Protein AF-A0A1J5WNV2-F1 (afdb_monomer_lite)

Secondary structure (DSSP, 8-state):
-HHHHHH-----SS-PPPS-TT-HHHHHHHHHHHHHHHHHHHHHHHHHTT---SPPTT--PPPSS-HHHHHHHHHHHHHHHHHHHHHHHHHHHHHHHHHHHHHHHHHHHHHHHHHHHHHHHHTSSS-----------------------------------------------------------------------------

Sequence (203 aa):
MQQIVSTLTVSLKENKTVSDIWDDKTREDVLKENALASVLFVKKAFEETGTRFYRPDDSKTKMLKSEKVIERRKKAEKEREELEKKMKNERKKNVEKHDRRRKDGVEKKRKAIDDIKASRSGRKDNGKEVKQGGSRRDVKQGGNRKEVKQKGDRKEVKQRGDRKEMKQGGARREMKQRGARKEVNPKKKTFQKRSNSRQTKSK

Foldseek 3Di:
DVVCVVPVDDDDPDQDDQPDPPPPVSVVVSVVVRVVVRLVVVVVVCVVVVHDDDDDPPDPDDDPDDPVVVVVVVVVVVVVVVVVVVVVVVVVVVVVVVVVVVVVVVVVVVVVVVVVVVVVVVVVPPDPDPPPDDDPDPPPPPDPPPPPPPPPPPPPPPPPPPPPPPPCPDDDDDPDDDDDDDDDDDDDDDDDDDDDDDDDDDD

pLDDT: mean 70.86, std 27.54, range [30.14, 97.62]

Radius of gyration: 43.0 Å; chains: 1; bounding box: 130×60×101 Å

Structure (mmCIF, N/CA/C/O backbone):
data_AF-A0A1J5WNV2-F1
#
_entry.id   AF-A0A1J5WNV2-F1
#
loop_
_atom_site.group_PDB
_atom_site.id
_atom_site.type_symbol
_atom_site.label_atom_id
_atom_site.label_alt_id
_atom_site.label_comp_id
_atom_site.label_asym_id
_atom_site.label_entity_id
_atom_site.label_seq_id
_atom_site.pdbx_PDB_ins_code
_atom_site.Cartn_x
_atom_site.Cartn_y
_atom_site.Cartn_z
_atom_site.occupancy
_atom_site.B_iso_or_equiv
_atom_site.auth_seq_id
_atom_site.auth_comp_id
_atom_site.auth_asym_id
_atom_site.auth_atom_id
_atom_site.pdbx_PDB_model_num
ATOM 1 N N . MET A 1 1 ? -3.527 2.225 35.999 1.00 63.19 1 MET A N 1
ATOM 2 C CA . MET A 1 1 ? -3.869 1.224 34.963 1.00 63.19 1 MET A CA 1
ATOM 3 C C . MET A 1 1 ? -5.369 0.953 34.876 1.00 63.19 1 MET A C 1
ATOM 5 O O . MET A 1 1 ? -5.893 1.018 33.775 1.00 63.19 1 MET A O 1
ATOM 9 N N . GLN A 1 2 ? -6.090 0.748 35.990 1.00 67.00 2 GLN A N 1
ATOM 10 C CA . GLN A 1 2 ? -7.543 0.475 35.963 1.00 67.00 2 GLN A CA 1
ATOM 11 C C . GLN A 1 2 ? -8.385 1.542 35.229 1.00 67.00 2 GLN A C 1
ATOM 13 O O . GLN A 1 2 ? -9.297 1.186 34.493 1.00 67.00 2 GLN A O 1
ATOM 18 N N . GLN A 1 3 ? -8.034 2.831 35.339 1.00 76.38 3 GLN A N 1
ATOM 19 C CA . GLN A 1 3 ? -8.711 3.904 34.591 1.00 76.38 3 GLN A CA 1
ATOM 20 C C . GLN A 1 3 ? -8.575 3.776 33.062 1.00 76.38 3 GLN A C 1
ATOM 22 O O . GLN A 1 3 ? -9.478 4.173 32.340 1.00 76.38 3 GLN A O 1
ATOM 27 N N . ILE A 1 4 ? -7.478 3.205 32.551 1.00 80.75 4 ILE A N 1
ATOM 28 C CA . ILE A 1 4 ? -7.278 3.047 31.099 1.00 80.75 4 ILE A CA 1
ATOM 29 C C . ILE A 1 4 ? -8.207 1.966 30.555 1.00 80.75 4 ILE A C 1
ATOM 31 O O . ILE A 1 4 ? -8.747 2.113 29.466 1.00 80.75 4 ILE A O 1
ATOM 35 N N . VAL A 1 5 ? -8.412 0.886 31.311 1.00 79.06 5 VAL A N 1
ATOM 36 C CA . VAL A 1 5 ? -9.306 -0.203 30.897 1.00 79.06 5 VAL A CA 1
ATOM 37 C C . VAL A 1 5 ? -10.768 0.257 30.906 1.00 79.06 5 VAL A C 1
ATOM 39 O O . VAL A 1 5 ? -11.537 -0.180 30.056 1.00 79.06 5 VAL A O 1
ATOM 42 N N . SER A 1 6 ? -11.148 1.180 31.800 1.00 83.50 6 SER A N 1
ATOM 43 C CA . SER A 1 6 ? -12.514 1.713 31.841 1.00 83.50 6 SER A CA 1
ATOM 44 C C . SER A 1 6 ? -12.795 2.772 30.772 1.00 83.50 6 SER A C 1
ATOM 46 O O . SER A 1 6 ? -13.881 2.766 30.198 1.00 83.50 6 SER A O 1
ATOM 48 N N . THR A 1 7 ? -11.851 3.674 30.482 1.00 90.31 7 THR A N 1
ATOM 49 C CA . THR A 1 7 ? -12.075 4.748 29.497 1.00 90.31 7 THR A CA 1
ATOM 50 C C . THR A 1 7 ? -11.617 4.390 28.088 1.00 90.31 7 THR A C 1
ATOM 52 O O . THR A 1 7 ? -12.093 4.990 27.128 1.00 90.31 7 THR A O 1
ATOM 55 N N . LEU A 1 8 ? -10.691 3.435 27.947 1.00 88.69 8 LEU A N 1
ATOM 56 C CA . LEU A 1 8 ? -10.015 3.072 26.695 1.00 88.69 8 LEU A CA 1
ATOM 57 C C . LEU A 1 8 ? -9.314 4.253 26.004 1.00 88.69 8 LEU A C 1
ATOM 59 O O . LEU A 1 8 ? -9.082 4.235 24.795 1.00 88.69 8 LEU A O 1
ATOM 63 N N . THR A 1 9 ? -8.944 5.277 26.772 1.00 90.81 9 THR A N 1
ATOM 64 C CA . THR A 1 9 ? -8.246 6.468 26.277 1.00 90.81 9 THR A CA 1
ATOM 65 C C . THR A 1 9 ? -6.820 6.512 26.803 1.00 90.81 9 THR A C 1
ATOM 67 O O . THR A 1 9 ? -6.598 6.379 28.007 1.00 90.81 9 THR A O 1
ATOM 70 N N . VAL A 1 10 ? -5.859 6.785 25.921 1.00 91.38 10 VAL A N 1
ATOM 71 C CA . VAL A 1 10 ? -4.453 6.988 26.288 1.00 91.38 10 VAL A CA 1
ATOM 72 C C . VAL A 1 10 ? -3.984 8.337 25.777 1.00 91.38 10 VAL A C 1
ATOM 74 O O . VAL A 1 10 ? -4.199 8.679 24.618 1.00 91.38 10 VAL A O 1
ATOM 77 N N . SER A 1 11 ? -3.329 9.085 26.661 1.00 90.38 11 SER A N 1
ATOM 78 C CA . SER A 1 11 ? -2.591 10.295 26.320 1.00 90.38 11 SER A CA 1
ATOM 79 C C . SER A 1 11 ? -1.107 10.018 26.531 1.00 90.38 11 SER A C 1
ATOM 81 O O . SER A 1 11 ? -0.698 9.643 27.634 1.00 90.38 11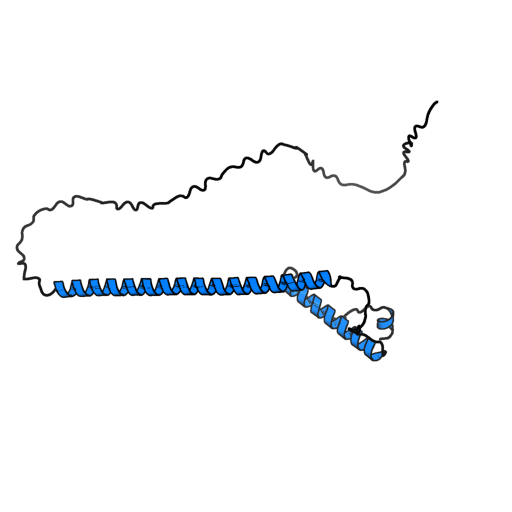 SER A O 1
ATOM 83 N N . LEU A 1 12 ? -0.310 10.149 25.472 1.00 87.44 12 LEU A N 1
ATOM 84 C CA . LEU A 1 12 ? 1.142 10.038 25.565 1.00 87.44 12 LEU A CA 1
ATOM 85 C C . LEU A 1 12 ? 1.717 11.331 26.144 1.00 87.44 12 LEU A C 1
ATOM 87 O O . LEU A 1 12 ? 1.321 12.426 25.749 1.00 87.44 12 LEU A O 1
ATOM 91 N N . LYS A 1 13 ? 2.668 11.197 27.074 1.00 85.81 13 LYS A N 1
ATOM 92 C CA . LYS A 1 13 ? 3.360 12.349 27.673 1.00 85.81 13 LYS A CA 1
ATOM 93 C C . LYS A 1 13 ? 4.286 13.046 26.677 1.00 85.81 13 LYS A C 1
ATOM 95 O O . LYS A 1 13 ? 4.418 14.262 26.719 1.00 85.81 13 LYS A O 1
ATOM 100 N N . GLU A 1 14 ? 4.893 12.278 25.779 1.00 88.94 14 GLU A N 1
ATOM 101 C CA . GLU A 1 14 ? 5.822 12.766 24.765 1.00 88.94 14 GLU A CA 1
ATOM 102 C C . GLU A 1 14 ? 5.362 12.260 23.400 1.00 88.94 14 GLU A C 1
ATOM 104 O O . GLU A 1 14 ? 5.251 11.053 23.179 1.00 88.94 14 GLU A O 1
ATOM 109 N N . ASN A 1 15 ? 5.066 13.192 22.493 1.00 89.56 15 ASN A N 1
ATOM 110 C CA . ASN A 1 15 ? 4.751 12.890 21.103 1.00 89.56 15 ASN A CA 1
ATOM 111 C C . ASN A 1 15 ? 5.937 13.286 20.239 1.00 89.56 15 ASN A C 1
ATOM 113 O O . ASN A 1 15 ? 6.475 14.387 20.377 1.00 89.56 15 ASN A O 1
ATOM 117 N N . LYS A 1 16 ? 6.306 12.411 19.306 1.00 90.88 16 LYS A N 1
ATOM 118 C CA . LYS A 1 16 ? 7.285 12.763 18.283 1.00 90.88 16 LYS A CA 1
ATOM 119 C C . LYS A 1 16 ? 6.741 13.910 17.433 1.00 90.88 16 LYS A C 1
ATOM 121 O O . LYS A 1 16 ? 5.566 13.903 17.053 1.00 90.88 16 LYS A O 1
ATOM 126 N N . THR A 1 17 ? 7.592 14.892 17.161 1.00 92.25 17 THR A N 1
ATOM 127 C CA . THR A 1 17 ? 7.274 16.056 16.335 1.00 92.25 17 THR A CA 1
ATOM 128 C C . THR A 1 17 ? 7.696 15.815 14.890 1.00 92.25 17 THR A C 1
ATOM 130 O O . THR A 1 17 ? 8.626 15.061 14.608 1.00 92.25 17 THR A O 1
ATOM 133 N N . VAL A 1 18 ? 6.982 16.443 13.960 1.00 94.50 18 VAL A N 1
ATOM 134 C CA . VAL A 1 18 ? 7.288 16.377 12.527 1.00 94.50 18 VAL A CA 1
ATOM 135 C C . VAL A 1 18 ? 8.145 17.587 12.172 1.00 94.50 18 VAL A C 1
ATOM 137 O O . VAL A 1 18 ? 7.785 18.708 12.525 1.00 94.50 18 VAL A O 1
ATOM 140 N N . SER A 1 19 ? 9.270 17.369 11.492 1.00 92.00 19 SER A N 1
ATOM 141 C CA . SER A 1 19 ? 10.168 18.448 11.062 1.00 92.00 19 SER A CA 1
ATOM 142 C C . SER A 1 19 ? 9.593 19.268 9.903 1.00 92.00 19 SER A C 1
ATOM 144 O O . SER A 1 19 ? 9.697 20.491 9.923 1.00 92.00 19 SER A O 1
ATOM 146 N N . ASP A 1 20 ? 8.960 18.613 8.925 1.00 94.69 20 ASP A N 1
ATOM 147 C CA . ASP A 1 20 ? 8.241 19.252 7.819 1.00 94.69 20 ASP A CA 1
ATOM 148 C C . ASP A 1 20 ? 6.778 18.795 7.787 1.00 94.69 20 ASP A C 1
ATOM 150 O O . ASP A 1 20 ? 6.459 17.646 7.494 1.00 94.69 20 ASP A O 1
ATOM 154 N N . ILE A 1 21 ? 5.869 19.718 8.090 1.00 94.81 21 ILE A N 1
ATOM 155 C CA . ILE A 1 21 ? 4.431 19.445 8.200 1.00 94.81 21 ILE A CA 1
ATOM 156 C C . ILE A 1 21 ? 3.802 19.138 6.827 1.00 94.81 21 ILE A C 1
ATOM 158 O O . ILE A 1 21 ? 2.749 18.488 6.764 1.00 94.81 21 ILE A O 1
ATOM 162 N N . TRP A 1 22 ? 4.430 19.592 5.739 1.00 96.75 22 TRP A N 1
ATOM 163 C CA . TRP A 1 22 ? 3.925 19.442 4.373 1.00 96.75 22 TRP A CA 1
ATOM 164 C C . TRP A 1 22 ? 4.408 18.169 3.681 1.00 96.75 22 TRP A C 1
ATOM 166 O O . TRP A 1 22 ? 3.809 17.763 2.684 1.00 96.75 22 TRP A O 1
ATOM 176 N N . ASP A 1 23 ? 5.439 17.511 4.212 1.00 96.62 23 ASP A N 1
ATOM 177 C CA . ASP A 1 23 ? 5.813 16.178 3.762 1.00 96.62 23 ASP A CA 1
ATOM 178 C C . ASP A 1 23 ? 4.885 15.137 4.396 1.00 96.62 23 ASP A C 1
ATOM 180 O O . ASP A 1 23 ? 5.068 14.659 5.518 1.00 96.62 23 ASP A O 1
ATOM 184 N N . ASP A 1 24 ? 3.855 14.771 3.634 1.00 97.31 24 ASP A N 1
ATOM 185 C CA . ASP A 1 24 ? 2.862 13.784 4.044 1.00 97.31 24 ASP A CA 1
ATOM 186 C C . ASP A 1 24 ? 3.501 12.463 4.486 1.00 97.31 24 ASP A C 1
ATOM 188 O O . ASP A 1 24 ? 2.985 11.811 5.391 1.00 97.31 24 ASP A O 1
ATOM 192 N N . LYS A 1 25 ? 4.628 12.055 3.888 1.00 96.44 25 LYS A N 1
ATOM 193 C CA . LYS A 1 25 ? 5.237 10.763 4.210 1.00 96.44 25 LYS A CA 1
ATOM 194 C C . LYS A 1 25 ? 5.827 10.764 5.616 1.00 96.44 25 LYS A C 1
ATOM 196 O O . LYS A 1 25 ? 5.506 9.878 6.407 1.00 96.44 25 LYS A O 1
ATOM 201 N N . THR A 1 26 ? 6.659 11.753 5.933 1.00 96.19 26 THR A N 1
ATOM 202 C CA . THR A 1 26 ? 7.252 11.874 7.272 1.00 96.19 26 THR A CA 1
ATOM 203 C C . THR A 1 26 ? 6.186 12.141 8.326 1.00 96.19 26 THR A C 1
ATOM 205 O O . THR A 1 26 ? 6.228 11.531 9.395 1.00 96.19 26 THR A O 1
ATOM 208 N N . ARG A 1 27 ? 5.172 12.958 8.015 1.00 97.00 27 ARG A N 1
ATOM 209 C CA . ARG A 1 27 ? 4.027 13.175 8.907 1.00 97.00 27 ARG A CA 1
ATOM 210 C C . ARG A 1 27 ? 3.280 11.876 9.221 1.00 97.00 27 ARG A C 1
ATOM 212 O O . ARG A 1 27 ? 3.020 11.593 10.389 1.00 97.00 27 ARG A O 1
ATOM 219 N N . GLU A 1 28 ? 2.948 11.077 8.209 1.00 97.50 28 GLU A N 1
ATOM 220 C CA . GLU A 1 28 ? 2.265 9.788 8.391 1.00 97.50 28 GLU A CA 1
ATOM 221 C C . GLU A 1 28 ? 3.107 8.792 9.192 1.00 97.50 28 GLU A C 1
ATOM 223 O O . GLU A 1 28 ? 2.572 8.050 10.015 1.00 97.50 28 GLU A O 1
ATOM 228 N N . ASP A 1 29 ? 4.422 8.768 8.985 1.00 96.12 29 ASP A N 1
ATOM 229 C CA . ASP A 1 29 ? 5.305 7.868 9.724 1.00 96.12 29 ASP A CA 1
ATOM 230 C C . ASP A 1 29 ? 5.378 8.247 11.212 1.00 96.12 29 ASP A C 1
ATOM 232 O O . ASP A 1 29 ? 5.189 7.380 12.066 1.00 96.12 29 ASP A O 1
ATOM 236 N N . VAL A 1 30 ? 5.497 9.536 11.544 1.00 96.62 30 VAL A N 1
ATOM 237 C CA . VAL A 1 30 ? 5.435 10.016 12.939 1.00 96.62 30 VAL A CA 1
ATOM 238 C C . VAL A 1 30 ? 4.085 9.693 13.593 1.00 96.62 30 VAL A C 1
ATOM 240 O O . VAL A 1 30 ? 4.033 9.250 14.744 1.00 96.62 30 VAL A O 1
ATOM 243 N N . LEU A 1 31 ? 2.975 9.859 12.863 1.00 96.06 31 LEU A N 1
ATOM 244 C CA . LEU A 1 31 ? 1.643 9.499 13.361 1.00 96.06 31 LEU A CA 1
ATOM 245 C C . LEU A 1 31 ? 1.528 7.999 13.660 1.00 96.06 31 LEU A C 1
ATOM 247 O O . LEU A 1 31 ? 0.987 7.627 14.705 1.00 96.06 31 LEU A O 1
ATOM 251 N N . LYS A 1 32 ? 2.065 7.134 12.790 1.00 96.50 32 LYS A N 1
ATOM 252 C CA . LYS A 1 32 ? 2.103 5.681 13.029 1.00 96.50 32 LYS A CA 1
ATOM 253 C C . LYS A 1 32 ? 2.923 5.337 14.262 1.00 96.50 32 LYS A C 1
ATOM 255 O O . LYS A 1 32 ? 2.505 4.477 15.031 1.00 96.50 32 LYS A O 1
ATOM 260 N N . GLU A 1 33 ? 4.064 5.988 14.464 1.00 95.81 33 GLU A N 1
ATOM 261 C CA . GLU A 1 33 ? 4.918 5.742 15.627 1.00 95.81 33 GLU A CA 1
ATOM 262 C C . GLU A 1 33 ? 4.225 6.124 16.939 1.00 95.81 33 GLU A C 1
ATOM 264 O O . GLU A 1 33 ? 4.201 5.321 17.873 1.00 95.81 33 GLU A O 1
ATOM 269 N N . ASN A 1 34 ? 3.596 7.302 16.995 1.00 95.94 34 ASN A N 1
ATOM 270 C CA . ASN A 1 34 ? 2.830 7.734 18.169 1.00 95.94 34 ASN A CA 1
ATOM 271 C C . ASN A 1 34 ? 1.622 6.806 18.422 1.00 95.94 34 ASN A C 1
ATOM 273 O O . ASN A 1 34 ? 1.346 6.414 19.562 1.00 95.94 34 ASN A O 1
ATOM 277 N N . ALA A 1 35 ? 0.917 6.387 17.365 1.00 96.31 35 ALA A N 1
ATOM 278 C CA . ALA A 1 35 ? -0.180 5.427 17.482 1.00 96.31 35 ALA A CA 1
ATOM 279 C C . ALA A 1 35 ? 0.308 4.064 17.999 1.00 96.31 35 ALA A C 1
ATOM 281 O O . ALA A 1 35 ? -0.305 3.485 18.895 1.00 96.31 35 ALA A O 1
ATOM 282 N N . LEU A 1 36 ? 1.436 3.567 17.488 1.00 95.75 36 LEU A N 1
ATOM 283 C CA . LEU A 1 36 ? 2.034 2.301 17.905 1.00 95.75 36 LEU A CA 1
ATOM 284 C C . LEU A 1 36 ? 2.460 2.343 19.374 1.00 95.75 36 LEU A C 1
ATOM 286 O O . LEU A 1 36 ? 2.142 1.418 20.120 1.00 95.75 36 LEU A O 1
ATOM 290 N N . ALA A 1 37 ? 3.114 3.422 19.812 1.00 95.25 37 ALA A N 1
ATOM 291 C CA . ALA A 1 37 ? 3.491 3.608 21.212 1.00 95.25 37 ALA A CA 1
ATOM 292 C C . ALA A 1 37 ? 2.263 3.574 22.139 1.00 95.25 37 ALA A C 1
ATOM 294 O O . ALA A 1 37 ? 2.272 2.888 23.163 1.00 95.25 37 ALA A O 1
ATOM 295 N N . SER A 1 38 ? 1.172 4.233 21.734 1.00 94.44 38 SER A N 1
ATOM 296 C CA . SER A 1 38 ? -0.100 4.210 22.467 1.00 94.44 38 SER A CA 1
ATOM 297 C C . SER A 1 38 ? -0.687 2.797 22.548 1.00 94.44 38 SER A C 1
ATOM 299 O O . SER A 1 38 ? -1.084 2.350 23.622 1.00 94.44 38 SER A O 1
ATOM 301 N N . VAL A 1 39 ? -0.705 2.062 21.432 1.00 95.62 39 VAL A N 1
ATOM 302 C CA . VAL A 1 39 ? -1.221 0.685 21.367 1.00 95.62 39 VAL A CA 1
ATOM 303 C C . VAL A 1 39 ? -0.405 -0.265 22.244 1.00 95.62 39 VAL A C 1
ATOM 305 O O . VAL A 1 39 ? -0.991 -1.079 22.955 1.00 95.62 39 VAL A O 1
ATOM 308 N N . LEU A 1 40 ? 0.926 -0.156 22.241 1.00 94.75 40 LEU A N 1
ATOM 309 C CA . LEU A 1 40 ? 1.791 -0.966 23.106 1.00 94.75 40 LEU A CA 1
ATOM 310 C C . LEU A 1 40 ? 1.545 -0.680 24.588 1.00 94.75 40 LEU A C 1
ATOM 312 O O . LEU A 1 40 ? 1.503 -1.606 25.399 1.00 94.75 40 LEU A O 1
ATOM 316 N N . PHE A 1 41 ? 1.337 0.588 24.935 1.00 94.00 41 PHE A N 1
ATOM 317 C CA . PHE A 1 41 ? 1.008 0.979 26.297 1.00 94.00 41 PHE A CA 1
ATOM 318 C C . PHE A 1 41 ? -0.341 0.396 26.753 1.00 94.00 41 PHE A C 1
ATOM 320 O O . PHE A 1 41 ? -0.414 -0.200 27.829 1.00 94.00 41 PHE A O 1
ATOM 327 N N . VAL A 1 42 ? -1.387 0.481 25.918 1.00 94.44 42 VAL A N 1
ATOM 328 C CA . VAL A 1 42 ? -2.690 -0.157 26.200 1.00 94.44 42 VAL A CA 1
ATOM 329 C C . VAL A 1 42 ? -2.541 -1.667 26.324 1.00 94.44 42 VAL A C 1
ATOM 331 O O . VAL A 1 42 ? -3.060 -2.250 27.270 1.00 94.44 42 VAL A O 1
ATOM 334 N N . LYS A 1 43 ? -1.819 -2.306 25.397 1.00 95.19 43 LYS A N 1
ATOM 335 C CA . LYS A 1 43 ? -1.599 -3.755 25.414 1.00 95.19 43 LYS A CA 1
ATOM 336 C C . LYS A 1 43 ? -1.033 -4.207 26.762 1.00 95.19 43 LYS A C 1
ATOM 338 O O . LYS A 1 43 ? -1.586 -5.123 27.363 1.00 95.19 43 LYS A O 1
ATOM 343 N N . LYS A 1 44 ? -0.004 -3.519 27.268 1.00 94.31 44 LYS A N 1
ATOM 344 C CA . LYS A 1 44 ? 0.587 -3.815 28.580 1.00 94.31 44 LYS A CA 1
ATOM 345 C C . LYS A 1 44 ? -0.436 -3.683 29.717 1.00 94.31 44 LYS A C 1
ATOM 347 O O . LYS A 1 44 ? -0.521 -4.558 30.570 1.00 94.31 44 LYS A O 1
ATOM 352 N N . ALA A 1 45 ? -1.261 -2.634 29.699 1.00 93.31 45 ALA A N 1
ATOM 353 C CA . ALA A 1 45 ? -2.325 -2.453 30.691 1.00 93.31 45 ALA A CA 1
ATOM 354 C C . ALA A 1 45 ? -3.388 -3.569 30.655 1.00 93.31 45 ALA A C 1
ATOM 356 O O . ALA A 1 45 ? -3.915 -3.967 31.694 1.00 93.31 45 ALA A O 1
ATOM 357 N N . PHE A 1 46 ? -3.703 -4.094 29.471 1.00 94.00 46 PHE A N 1
ATOM 358 C CA . PHE A 1 46 ? -4.629 -5.218 29.314 1.00 94.00 46 PHE A CA 1
ATOM 359 C C . PHE A 1 46 ? -4.025 -6.535 29.808 1.00 94.00 46 PHE A C 1
ATOM 361 O O . PHE A 1 46 ? -4.705 -7.289 30.502 1.00 94.00 46 PHE A O 1
ATOM 368 N N . GLU A 1 47 ? -2.748 -6.782 29.517 1.00 93.44 47 GLU A N 1
ATOM 369 C CA . GLU A 1 47 ? -2.020 -7.957 30.010 1.00 93.44 47 GLU A CA 1
ATOM 370 C C . GLU A 1 47 ? -1.948 -7.973 31.545 1.00 93.44 47 GLU A C 1
ATOM 372 O O . GLU A 1 47 ? -2.238 -8.999 32.156 1.00 93.44 47 GLU A O 1
ATOM 377 N N . GLU A 1 48 ? -1.676 -6.828 32.181 1.00 93.94 48 GLU A N 1
ATOM 378 C CA . GLU A 1 48 ? -1.648 -6.699 33.649 1.00 93.94 48 GLU A CA 1
ATOM 379 C C . GLU A 1 48 ? -3.010 -6.955 34.315 1.00 93.94 48 GLU A C 1
ATOM 381 O O . GLU A 1 48 ? -3.070 -7.391 35.462 1.00 93.94 48 GLU A O 1
ATOM 386 N N . THR A 1 49 ? -4.115 -6.701 33.609 1.00 93.81 49 THR A N 1
ATOM 387 C CA . TH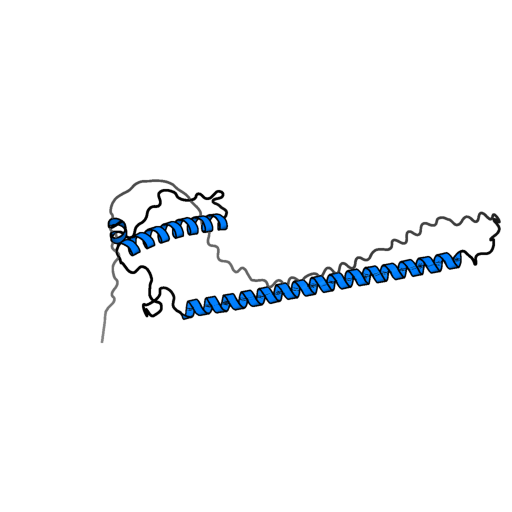R A 1 49 ? -5.473 -6.971 34.117 1.00 93.81 49 THR A CA 1
ATOM 388 C C . THR A 1 49 ? -5.990 -8.362 33.752 1.00 93.81 49 THR A C 1
ATOM 390 O O . THR A 1 49 ? -7.111 -8.705 34.119 1.00 93.81 49 THR A O 1
ATOM 393 N N . GLY A 1 50 ? -5.210 -9.161 33.015 1.00 93.12 50 GLY A N 1
ATOM 394 C CA . GLY A 1 50 ? -5.641 -10.466 32.508 1.00 93.12 50 GLY A CA 1
ATOM 395 C C . GLY A 1 50 ? -6.725 -10.386 31.427 1.00 93.12 50 GLY A C 1
ATOM 396 O O . GLY A 1 50 ? -7.355 -11.393 31.104 1.00 93.12 50 GLY A O 1
ATOM 397 N N . THR A 1 51 ? -6.963 -9.204 30.849 1.00 92.81 51 THR A N 1
ATOM 398 C CA . THR A 1 51 ? -7.987 -9.010 29.818 1.00 92.81 51 THR A CA 1
ATOM 399 C C . THR A 1 51 ? -7.426 -9.363 28.441 1.00 92.81 51 THR A C 1
ATOM 401 O O . THR A 1 51 ? -6.326 -8.956 28.066 1.00 92.81 51 THR A O 1
ATOM 404 N N . ARG A 1 52 ? -8.198 -10.094 27.628 1.00 93.69 52 ARG A N 1
ATOM 405 C CA . ARG A 1 52 ? -7.780 -10.480 26.274 1.00 93.69 52 ARG A CA 1
ATOM 406 C C . ARG A 1 52 ? -7.688 -9.258 25.351 1.00 93.69 52 ARG A C 1
ATOM 408 O O . ARG A 1 52 ? -8.696 -8.623 25.062 1.00 93.69 52 ARG A O 1
ATOM 415 N N . PHE A 1 53 ? -6.493 -8.984 24.830 1.00 94.75 53 PHE A N 1
ATOM 416 C CA . PHE A 1 53 ? -6.253 -7.878 23.893 1.00 94.75 53 PHE A CA 1
ATOM 417 C C . PHE A 1 53 ? -6.479 -8.264 22.419 1.00 94.75 53 PHE A C 1
ATOM 419 O O . PHE A 1 53 ? -7.013 -7.48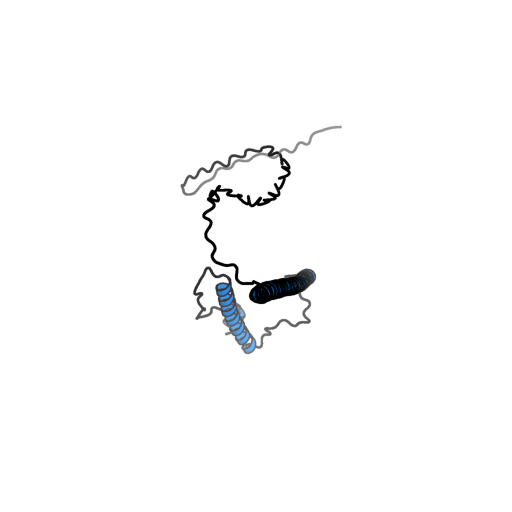8 21.630 1.00 94.75 53 PHE A O 1
ATOM 426 N N . TYR A 1 54 ? -6.082 -9.480 22.032 1.00 94.88 54 TYR A N 1
ATOM 427 C CA . TYR A 1 54 ? -6.130 -9.928 20.639 1.00 94.88 54 TYR A CA 1
ATOM 428 C C . TYR A 1 54 ? -7.464 -10.565 20.269 1.00 94.88 54 TYR A C 1
ATOM 430 O O . TYR A 1 54 ? -7.976 -11.450 20.966 1.00 94.88 54 TYR A O 1
ATOM 438 N N . ARG A 1 55 ? -7.972 -10.180 19.097 1.00 94.19 55 ARG A N 1
ATOM 439 C CA . ARG A 1 55 ? -9.099 -10.852 18.463 1.00 94.19 55 ARG A CA 1
ATOM 440 C C . ARG A 1 55 ? -8.648 -12.218 17.908 1.00 94.19 55 ARG A C 1
ATOM 442 O O . ARG A 1 55 ? -7.698 -12.233 17.135 1.00 94.19 55 ARG A O 1
ATOM 449 N N . PRO A 1 56 ? -9.305 -13.338 18.268 1.00 95.38 56 PRO A N 1
ATOM 450 C CA . PRO A 1 56 ? -9.010 -14.646 17.681 1.00 95.38 56 PRO A CA 1
ATOM 451 C C . PRO A 1 56 ? -9.304 -14.692 16.180 1.00 95.38 56 PRO A C 1
ATOM 453 O O . PRO A 1 56 ? -10.319 -14.144 15.740 1.00 95.38 56 PRO A O 1
ATOM 456 N N . ASP A 1 57 ? -8.485 -15.424 15.429 1.00 92.31 57 ASP A N 1
ATOM 457 C CA . ASP A 1 57 ? -8.659 -15.611 13.982 1.00 92.31 57 ASP A CA 1
ATOM 458 C C . ASP A 1 57 ? -9.970 -16.338 13.640 1.00 92.31 57 ASP A C 1
ATOM 460 O O . ASP A 1 57 ? -10.638 -15.991 12.668 1.00 92.31 57 ASP A O 1
ATOM 464 N N . ASP A 1 58 ? -10.423 -17.243 14.514 1.00 93.06 58 ASP A N 1
ATOM 465 C CA . ASP A 1 58 ? -11.668 -18.007 14.336 1.00 93.06 58 ASP A CA 1
ATOM 466 C C . ASP A 1 58 ? -12.947 -17.187 14.588 1.00 93.06 58 ASP A C 1
ATOM 468 O O . ASP A 1 58 ? -14.071 -17.682 14.447 1.00 93.06 58 ASP A O 1
ATOM 472 N N . SER A 1 59 ? -12.820 -15.919 14.991 1.00 92.19 59 SER A N 1
ATOM 473 C CA . SER A 1 59 ? -13.983 -15.095 15.322 1.00 92.19 59 SER A CA 1
ATOM 474 C C . SER A 1 59 ? -14.735 -14.620 14.071 1.00 92.19 59 SER A C 1
ATOM 476 O O . SER A 1 59 ? -14.304 -13.723 13.345 1.00 92.19 59 SER A O 1
ATOM 478 N N . LYS A 1 60 ? -15.945 -15.152 13.869 1.00 91.38 60 LYS A N 1
ATOM 479 C CA . LYS A 1 60 ? -16.832 -14.837 12.729 1.00 91.38 60 LYS A CA 1
ATOM 480 C C . LYS A 1 60 ? -17.636 -13.538 12.892 1.00 91.38 60 LYS A C 1
ATOM 482 O O . LYS A 1 60 ? -18.774 -13.435 12.439 1.00 91.38 60 LYS A O 1
ATOM 487 N N . THR A 1 61 ? -17.081 -12.536 13.568 1.00 93.19 61 THR A N 1
ATOM 488 C CA . THR A 1 61 ? -17.763 -11.249 13.740 1.00 93.19 61 THR A CA 1
ATOM 489 C C . THR A 1 61 ? -17.757 -10.444 12.441 1.00 93.19 61 THR A C 1
ATOM 491 O O . THR A 1 61 ? -16.806 -10.483 11.654 1.00 93.19 61 THR A O 1
ATOM 494 N N . LYS A 1 62 ? -18.842 -9.699 12.198 1.00 94.06 62 LYS A N 1
ATOM 495 C CA . LYS A 1 62 ? -18.985 -8.867 11.000 1.00 94.06 62 LYS A CA 1
ATOM 496 C C . LYS A 1 62 ? -17.898 -7.790 10.975 1.00 94.06 62 LYS A C 1
ATOM 498 O O . LYS A 1 62 ? -17.810 -6.963 11.878 1.00 94.06 62 LYS A O 1
ATOM 503 N N . MET A 1 63 ? -17.104 -7.783 9.909 1.00 94.56 63 MET A N 1
ATOM 504 C CA . MET A 1 63 ? -16.045 -6.800 9.692 1.00 94.56 63 MET A CA 1
ATOM 505 C C . MET A 1 63 ? -16.554 -5.512 9.053 1.00 94.56 63 MET A C 1
ATOM 507 O O . MET A 1 63 ? -17.517 -5.522 8.287 1.00 94.56 63 MET A O 1
ATOM 511 N N . LEU A 1 64 ? -15.845 -4.404 9.306 1.00 94.88 64 LEU A N 1
ATOM 512 C CA . LEU A 1 64 ? -16.142 -3.104 8.690 1.00 94.88 64 LEU A CA 1
ATOM 513 C C . LEU A 1 64 ? -16.054 -3.160 7.156 1.00 94.88 64 LEU A C 1
ATOM 515 O O . LEU A 1 64 ? -16.804 -2.489 6.452 1.00 94.88 64 LEU A O 1
ATOM 519 N N . LYS A 1 65 ? -15.133 -3.974 6.632 1.00 94.56 65 LYS A N 1
ATOM 520 C CA . LYS A 1 65 ? -14.982 -4.237 5.199 1.00 94.56 65 LYS A CA 1
ATOM 521 C C . LYS A 1 65 ? -15.303 -5.699 4.928 1.00 94.56 65 LYS A C 1
ATOM 523 O O . LYS A 1 65 ? -14.775 -6.577 5.600 1.00 94.56 65 LYS A O 1
ATOM 528 N N . SER A 1 66 ? -16.128 -5.949 3.914 1.00 95.19 66 SER A N 1
ATOM 529 C CA . SER A 1 66 ? -16.412 -7.308 3.445 1.00 95.19 66 SER A CA 1
ATOM 530 C C . SER A 1 66 ? -15.161 -7.959 2.852 1.00 95.19 66 SER A C 1
ATOM 532 O O . SER A 1 66 ? -14.382 -7.275 2.180 1.00 95.19 66 SER A O 1
ATOM 534 N N . GLU A 1 67 ? -15.045 -9.277 2.977 1.00 93.25 67 GLU A N 1
ATOM 535 C CA . GLU A 1 67 ? -13.962 -10.081 2.391 1.00 93.25 67 GLU A CA 1
ATOM 536 C C . GLU A 1 67 ? -13.783 -9.812 0.893 1.00 93.25 67 GLU A C 1
ATOM 538 O O . GLU A 1 67 ? -12.678 -9.504 0.452 1.00 93.25 67 GLU A O 1
ATOM 543 N N . LYS A 1 68 ? -14.888 -9.737 0.136 1.00 96.00 68 LYS A N 1
ATOM 544 C CA . LYS A 1 68 ? -14.882 -9.405 -1.301 1.00 96.00 68 LYS A CA 1
ATOM 545 C C . LYS A 1 68 ? -14.140 -8.103 -1.628 1.00 96.00 68 LYS A C 1
ATOM 547 O O . LYS A 1 68 ? -13.503 -7.989 -2.672 1.00 96.00 68 LYS A O 1
ATOM 552 N N . VAL A 1 69 ? -14.220 -7.090 -0.761 1.00 95.94 69 VAL A N 1
ATOM 553 C CA . VAL A 1 69 ? -13.520 -5.804 -0.962 1.00 95.94 69 VAL A CA 1
ATOM 554 C C . VAL A 1 69 ? -12.023 -5.957 -0.705 1.00 95.94 69 VAL A C 1
ATOM 556 O O . VAL A 1 69 ? -11.217 -5.376 -1.432 1.00 95.94 69 VAL A O 1
ATOM 559 N N . ILE A 1 70 ? -11.646 -6.737 0.306 1.00 94.44 70 ILE A N 1
ATOM 560 C CA . ILE A 1 70 ? -10.244 -7.012 0.634 1.00 94.44 70 ILE A CA 1
ATOM 561 C C . ILE A 1 70 ? -9.596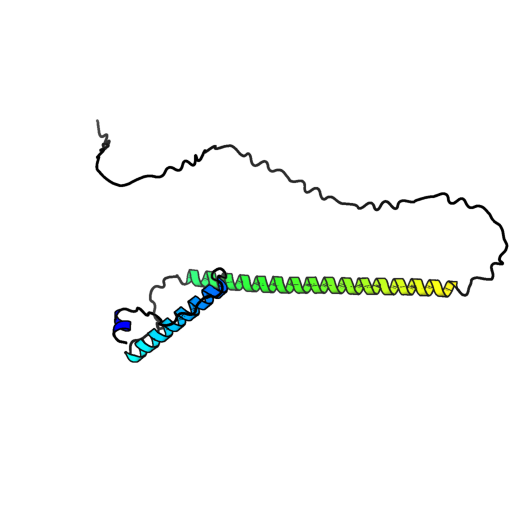 -7.828 -0.492 1.00 94.44 70 ILE A C 1
ATOM 563 O O . ILE A 1 70 ? -8.514 -7.474 -0.956 1.00 94.44 70 ILE A O 1
ATOM 567 N N . GLU A 1 71 ? -10.279 -8.856 -0.994 1.00 95.75 71 GLU A N 1
ATOM 568 C CA . GLU A 1 71 ? -9.811 -9.688 -2.109 1.00 95.75 71 GLU A CA 1
ATOM 569 C C . GLU A 1 71 ? -9.607 -8.889 -3.393 1.00 95.75 71 GLU A C 1
ATOM 571 O O . GLU A 1 71 ? -8.553 -8.987 -4.021 1.00 95.75 71 GLU A O 1
ATOM 576 N N . ARG A 1 72 ? -10.576 -8.040 -3.762 1.00 96.44 72 ARG A N 1
ATOM 577 C CA . ARG A 1 72 ? -10.451 -7.161 -4.935 1.00 96.44 72 ARG A CA 1
ATOM 578 C C . ARG A 1 72 ? -9.227 -6.254 -4.839 1.00 96.44 72 ARG A C 1
ATOM 580 O O . ARG A 1 72 ? -8.528 -6.083 -5.833 1.00 96.44 72 ARG A O 1
ATOM 587 N N . ARG A 1 73 ? -8.944 -5.701 -3.654 1.00 94.94 73 ARG A N 1
ATOM 588 C CA . ARG A 1 73 ? -7.748 -4.872 -3.426 1.00 94.94 73 ARG A CA 1
ATOM 589 C C . ARG A 1 73 ? -6.462 -5.682 -3.575 1.00 94.94 73 ARG A C 1
ATOM 591 O O . ARG A 1 73 ? -5.588 -5.255 -4.316 1.00 94.94 73 ARG A O 1
ATOM 598 N N . LYS A 1 74 ? -6.385 -6.863 -2.952 1.00 95.94 74 LYS A N 1
ATOM 599 C CA . LYS A 1 74 ? -5.223 -7.763 -3.069 1.00 95.94 74 LYS A CA 1
ATOM 600 C C . LYS A 1 74 ? -4.965 -8.173 -4.520 1.00 95.94 74 LYS A C 1
ATOM 602 O O . LYS A 1 74 ? -3.820 -8.192 -4.958 1.00 95.94 74 LYS A O 1
ATOM 607 N N . LYS A 1 75 ? -6.020 -8.486 -5.280 1.00 97.44 75 LYS A N 1
ATOM 608 C CA . LYS A 1 75 ? -5.907 -8.827 -6.704 1.00 97.44 75 LYS A CA 1
ATOM 609 C C . LYS A 1 75 ? -5.376 -7.646 -7.520 1.00 97.44 75 LYS A C 1
ATOM 611 O O . LYS A 1 75 ? -4.414 -7.811 -8.260 1.00 97.44 75 LYS A O 1
ATOM 616 N N . ALA A 1 76 ? -5.947 -6.458 -7.327 1.00 95.88 76 ALA A N 1
ATOM 617 C CA . ALA A 1 76 ? -5.505 -5.251 -8.022 1.00 95.88 76 ALA A CA 1
ATOM 618 C C . ALA A 1 76 ? -4.048 -4.872 -7.691 1.00 95.88 76 ALA A C 1
ATOM 620 O O . ALA A 1 76 ? -3.328 -4.372 -8.550 1.00 95.88 76 ALA A O 1
ATOM 621 N N . GLU A 1 77 ? -3.599 -5.108 -6.458 1.00 95.81 77 GLU A N 1
ATOM 622 C CA . GLU A 1 77 ? -2.212 -4.875 -6.043 1.00 95.81 77 GLU A CA 1
ATOM 623 C C . GLU A 1 77 ? -1.238 -5.839 -6.732 1.00 95.81 77 GLU A C 1
ATOM 625 O O . GLU A 1 77 ? -0.242 -5.392 -7.298 1.00 95.81 77 GLU A O 1
ATOM 630 N N . LYS A 1 78 ? -1.574 -7.135 -6.791 1.00 96.88 78 LYS A N 1
ATOM 631 C CA . LYS A 1 78 ? -0.789 -8.132 -7.538 1.00 96.88 78 LYS A CA 1
ATOM 632 C C . LYS A 1 78 ? -0.682 -7.784 -9.023 1.00 96.88 78 LYS A C 1
ATOM 634 O O . LYS A 1 78 ? 0.409 -7.802 -9.583 1.00 96.88 78 LYS A O 1
ATOM 639 N N . GLU A 1 79 ? -1.795 -7.404 -9.650 1.00 96.94 79 GLU A N 1
ATOM 640 C CA . GLU A 1 79 ? -1.810 -6.985 -11.058 1.00 96.94 79 GLU A CA 1
ATOM 641 C C . GLU A 1 79 ? -0.921 -5.752 -11.298 1.00 96.94 79 GLU A C 1
ATOM 643 O O . GLU A 1 79 ? -0.188 -5.693 -12.287 1.00 96.94 79 GLU A O 1
ATOM 648 N N . ARG A 1 80 ? -0.928 -4.778 -10.376 1.00 96.31 80 ARG A N 1
ATOM 649 C CA . ARG A 1 80 ? -0.035 -3.609 -10.439 1.00 96.31 80 ARG A CA 1
ATOM 650 C C . ARG A 1 80 ? 1.434 -3.998 -10.319 1.00 96.31 80 ARG A C 1
ATOM 652 O O . ARG A 1 80 ? 2.244 -3.506 -11.100 1.00 96.31 80 ARG A O 1
ATOM 659 N N . GLU A 1 81 ? 1.773 -4.878 -9.382 1.00 96.81 81 GLU A N 1
ATOM 660 C CA . GLU A 1 81 ? 3.148 -5.344 -9.186 1.00 96.81 81 GLU A CA 1
ATOM 661 C C . GLU A 1 81 ? 3.670 -6.091 -10.426 1.00 96.81 81 GLU A C 1
ATOM 663 O O . GLU A 1 81 ? 4.797 -5.873 -10.880 1.00 96.81 81 GLU A O 1
ATOM 668 N N . GLU A 1 82 ? 2.837 -6.939 -11.033 1.00 97.25 82 GLU A N 1
ATOM 669 C CA . GLU A 1 82 ? 3.171 -7.634 -12.276 1.00 97.25 82 GLU A CA 1
ATOM 670 C C . GLU A 1 82 ? 3.379 -6.670 -13.448 1.00 97.25 82 GLU A C 1
ATOM 672 O O . GLU A 1 82 ? 4.338 -6.819 -14.213 1.00 97.25 82 GLU A O 1
ATOM 677 N N . LEU A 1 83 ? 2.511 -5.665 -13.592 1.00 96.81 83 LEU A N 1
ATOM 678 C CA . LEU A 1 83 ? 2.669 -4.621 -14.604 1.00 96.81 83 LEU A CA 1
ATOM 679 C C . LEU A 1 83 ? 3.958 -3.823 -14.387 1.00 96.81 83 LEU A C 1
ATOM 681 O O . LEU A 1 83 ? 4.687 -3.569 -15.345 1.00 96.81 83 LEU A O 1
ATOM 685 N N . GLU A 1 84 ? 4.293 -3.481 -13.144 1.00 96.88 84 GLU A N 1
ATOM 686 C CA . GLU A 1 84 ? 5.535 -2.777 -12.827 1.00 96.88 84 GLU A CA 1
ATOM 687 C C . GLU A 1 84 ? 6.771 -3.617 -13.188 1.00 96.88 84 GLU A C 1
ATOM 689 O O . GLU A 1 84 ? 7.717 -3.105 -13.798 1.00 96.88 84 GLU A O 1
ATOM 694 N N . LYS A 1 85 ? 6.755 -4.923 -12.890 1.00 97.62 85 LYS A N 1
ATOM 695 C CA . LYS A 1 85 ? 7.819 -5.858 -13.294 1.00 97.62 85 LYS A CA 1
ATOM 696 C C . LYS A 1 85 ? 7.953 -5.934 -14.815 1.00 97.62 85 LYS A C 1
ATOM 698 O O . LYS A 1 85 ? 9.072 -5.858 -15.330 1.00 97.62 85 LYS A O 1
ATOM 703 N N . LYS A 1 86 ? 6.836 -6.021 -15.547 1.00 97.44 86 LYS A N 1
ATOM 704 C CA . LYS A 1 86 ? 6.825 -6.009 -17.022 1.00 97.44 86 LYS A CA 1
ATOM 705 C C . LYS A 1 86 ? 7.435 -4.718 -17.571 1.00 97.44 86 LYS A C 1
ATOM 707 O O . LYS A 1 86 ? 8.359 -4.788 -18.379 1.00 97.44 86 LYS A O 1
ATOM 712 N N . MET A 1 87 ? 7.015 -3.563 -17.055 1.00 96.19 87 MET A N 1
ATOM 713 C CA . MET A 1 87 ? 7.538 -2.253 -17.457 1.00 96.19 87 MET A CA 1
ATOM 714 C C . MET A 1 87 ? 9.035 -2.103 -17.165 1.00 96.19 87 MET A C 1
ATOM 716 O O . MET A 1 87 ? 9.787 -1.602 -18.002 1.00 96.19 87 MET A O 1
ATOM 720 N N . LYS A 1 88 ? 9.511 -2.556 -15.997 1.00 96.50 88 LYS A N 1
ATOM 721 C CA . LYS A 1 88 ? 10.946 -2.550 -15.662 1.00 96.50 88 LYS A CA 1
ATOM 722 C C . LYS A 1 88 ? 11.748 -3.437 -16.614 1.00 96.50 88 LYS A C 1
ATOM 724 O O . LYS A 1 88 ? 12.804 -3.018 -17.086 1.00 96.50 88 LYS A O 1
ATOM 729 N N . ASN A 1 89 ? 11.247 -4.628 -16.929 1.00 97.19 89 ASN A N 1
ATOM 730 C CA . ASN A 1 89 ? 11.904 -5.542 -17.862 1.00 97.19 89 ASN A C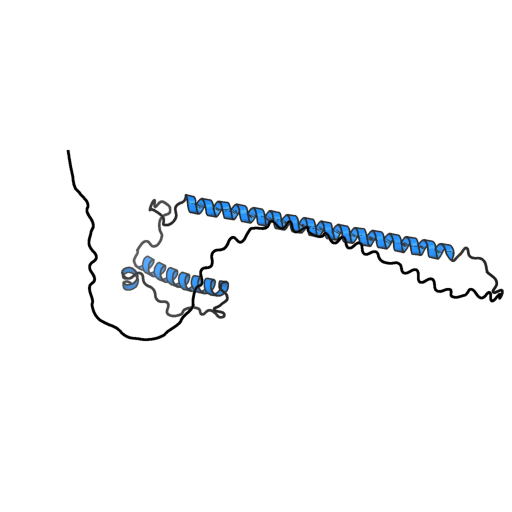A 1
ATOM 731 C C . ASN A 1 89 ? 11.945 -4.977 -19.286 1.00 97.19 89 ASN A C 1
ATOM 733 O O . ASN A 1 89 ? 12.974 -5.068 -19.953 1.00 97.19 89 ASN A O 1
ATOM 737 N N . GLU A 1 90 ? 10.864 -4.350 -19.743 1.00 96.50 90 GLU A N 1
ATOM 738 C CA . GLU A 1 90 ? 10.816 -3.696 -21.050 1.00 96.50 90 GLU A CA 1
ATOM 739 C C . GLU A 1 90 ? 11.788 -2.512 -21.134 1.00 96.50 90 GLU A C 1
ATOM 741 O O . GLU A 1 90 ? 12.559 -2.407 -22.090 1.00 96.50 90 GLU A O 1
ATOM 746 N N . ARG A 1 91 ? 11.843 -1.670 -20.093 1.00 95.75 91 ARG A N 1
ATOM 747 C CA . ARG A 1 91 ? 12.835 -0.588 -19.990 1.00 95.75 91 ARG A CA 1
ATOM 748 C C . ARG A 1 91 ? 14.264 -1.122 -20.080 1.00 95.75 91 ARG A C 1
ATOM 750 O O . ARG A 1 91 ? 15.049 -0.585 -20.856 1.00 95.75 91 ARG A O 1
ATOM 757 N N . LYS A 1 92 ? 14.588 -2.200 -19.355 1.00 96.44 92 LYS A N 1
ATOM 758 C CA . LYS A 1 92 ? 15.913 -2.844 -19.413 1.00 96.44 92 LYS A CA 1
ATOM 759 C C . LYS A 1 92 ? 16.256 -3.321 -20.827 1.00 96.44 92 LYS A C 1
ATOM 761 O O . LYS A 1 92 ? 17.323 -2.985 -21.330 1.00 96.44 92 LYS A O 1
ATOM 766 N N . LYS A 1 93 ? 15.333 -4.023 -21.496 1.00 96.81 93 LYS A N 1
ATOM 767 C CA . LYS A 1 93 ? 15.517 -4.485 -22.885 1.00 96.81 93 LYS A CA 1
ATOM 768 C C . LYS A 1 93 ? 15.753 -3.323 -23.853 1.00 96.81 93 LYS A C 1
ATOM 770 O O . LYS A 1 93 ? 16.591 -3.421 -24.748 1.00 96.81 93 LYS A O 1
ATOM 775 N N . ASN A 1 94 ? 15.034 -2.216 -23.678 1.00 95.69 94 ASN A N 1
ATOM 776 C CA . ASN A 1 94 ? 15.181 -1.036 -24.527 1.00 95.69 94 ASN A CA 1
ATOM 777 C C . ASN A 1 94 ? 16.529 -0.333 -24.323 1.00 95.69 94 ASN A C 1
ATOM 779 O O . ASN A 1 94 ? 17.167 0.030 -25.312 1.00 95.69 94 ASN A O 1
ATOM 783 N N . VAL A 1 95 ? 16.981 -0.190 -23.073 1.00 96.56 95 VAL A N 1
ATOM 784 C CA . VAL A 1 95 ? 18.316 0.343 -22.751 1.00 96.56 95 VAL A CA 1
ATOM 785 C C . VAL A 1 95 ? 19.399 -0.535 -23.372 1.00 96.56 95 VAL A C 1
ATOM 787 O O . VAL A 1 95 ? 20.241 -0.041 -24.116 1.00 96.56 95 VAL A O 1
ATOM 790 N N . GLU A 1 96 ? 19.314 -1.851 -23.187 1.00 96.12 96 GLU A N 1
ATOM 791 C CA . GLU A 1 96 ? 20.284 -2.791 -23.747 1.00 96.12 96 GLU A CA 1
ATOM 792 C C . GLU A 1 96 ? 20.334 -2.732 -25.283 1.00 96.12 96 GLU A C 1
ATOM 794 O O . GLU A 1 96 ? 21.407 -2.682 -25.885 1.00 96.12 96 GLU A O 1
ATOM 799 N N . LYS A 1 97 ? 19.172 -2.678 -25.944 1.00 95.94 97 LYS A N 1
ATOM 800 C CA . LYS A 1 97 ? 19.083 -2.534 -27.404 1.00 95.94 97 LYS A CA 1
ATOM 801 C C . LYS A 1 97 ? 19.705 -1.224 -27.886 1.00 95.94 97 LYS A C 1
ATOM 803 O O . LYS A 1 97 ? 20.346 -1.202 -28.939 1.00 95.94 97 LYS A O 1
ATOM 808 N N . HIS A 1 98 ? 19.501 -0.136 -27.149 1.00 95.50 98 HIS A N 1
ATOM 809 C CA . HIS A 1 98 ? 20.106 1.153 -27.458 1.00 95.50 98 HIS A CA 1
ATOM 810 C C . HIS A 1 98 ? 21.633 1.095 -27.323 1.00 95.50 98 HIS A C 1
ATOM 812 O O . HIS A 1 98 ? 22.341 1.531 -28.231 1.00 95.50 98 HIS A O 1
ATOM 818 N N . ASP A 1 99 ? 22.145 0.477 -26.262 1.00 95.75 99 ASP A N 1
ATOM 819 C CA . ASP A 1 99 ? 23.585 0.348 -26.033 1.00 95.75 99 ASP A CA 1
ATOM 820 C C . ASP A 1 99 ? 24.267 -0.542 -27.074 1.00 95.75 99 ASP A C 1
ATOM 822 O O . ASP A 1 99 ? 25.328 -0.176 -27.584 1.00 95.75 99 ASP A O 1
ATOM 826 N N . ARG A 1 100 ? 23.633 -1.655 -27.474 1.00 94.62 100 ARG A N 1
ATOM 827 C CA . ARG A 1 100 ? 24.108 -2.492 -28.592 1.00 94.62 100 ARG A CA 1
ATOM 828 C C . ARG A 1 100 ? 24.232 -1.673 -29.879 1.00 94.62 100 ARG A C 1
ATOM 830 O O . ARG A 1 100 ? 25.304 -1.618 -30.470 1.00 94.62 100 ARG A O 1
ATOM 837 N N . ARG A 1 101 ? 23.188 -0.920 -30.246 1.00 93.44 101 ARG A N 1
ATOM 838 C CA . ARG A 1 101 ? 23.209 -0.043 -31.434 1.00 93.44 101 ARG A CA 1
ATOM 839 C C . ARG A 1 101 ? 24.309 1.016 -31.374 1.00 93.44 101 ARG A C 1
ATOM 841 O O . ARG A 1 101 ? 24.908 1.325 -32.403 1.00 93.44 101 ARG A O 1
ATOM 848 N N . ARG A 1 102 ? 24.578 1.588 -30.193 1.00 95.12 102 ARG A N 1
ATOM 849 C CA . ARG A 1 102 ? 25.685 2.541 -30.016 1.00 95.12 102 ARG A CA 1
ATOM 850 C C . ARG A 1 102 ? 27.035 1.870 -30.242 1.00 95.12 102 ARG A C 1
ATOM 852 O O . ARG A 1 102 ? 27.850 2.440 -30.961 1.00 95.12 102 ARG A O 1
ATOM 859 N N . LYS A 1 103 ? 27.260 0.683 -29.669 1.00 94.00 103 LYS A N 1
ATOM 860 C CA . LYS A 1 103 ? 28.506 -0.080 -29.846 1.00 94.00 103 LYS A CA 1
ATOM 861 C C . LYS A 1 103 ? 28.735 -0.435 -31.314 1.00 94.00 103 LYS A C 1
ATOM 863 O O . LYS A 1 103 ? 29.776 -0.070 -31.852 1.00 94.00 103 LYS A O 1
ATOM 868 N N . ASP A 1 104 ? 27.728 -0.995 -31.981 1.00 94.06 104 ASP A N 1
ATOM 869 C CA . ASP A 1 104 ? 27.806 -1.350 -33.404 1.00 94.06 104 ASP A CA 1
ATOM 870 C C . ASP A 1 104 ? 28.076 -0.116 -34.278 1.00 94.06 104 ASP A C 1
ATOM 872 O O . ASP A 1 104 ? 28.867 -0.153 -35.221 1.00 94.06 104 ASP A O 1
ATOM 876 N N . GLY A 1 105 ? 27.431 1.012 -33.963 1.00 93.69 105 GLY A N 1
ATOM 877 C CA . GLY A 1 105 ? 27.645 2.277 -34.661 1.00 93.69 105 GLY A CA 1
ATOM 878 C C . GLY A 1 105 ? 29.061 2.831 -34.478 1.00 93.69 105 GLY A C 1
ATOM 879 O O . GLY A 1 105 ? 29.631 3.372 -35.425 1.00 93.69 105 GLY A O 1
ATOM 880 N N . VAL A 1 106 ? 29.643 2.691 -33.284 1.00 93.69 106 VAL A N 1
ATOM 881 C CA . VAL A 1 106 ? 31.034 3.084 -33.008 1.00 93.69 106 VAL A CA 1
ATOM 882 C C . VAL A 1 106 ? 32.011 2.159 -33.727 1.00 93.69 106 VAL A C 1
ATOM 884 O O . VAL A 1 106 ? 32.956 2.650 -34.338 1.00 93.69 106 VAL A O 1
ATOM 887 N N . GLU A 1 107 ? 31.781 0.848 -33.714 1.00 93.31 107 GLU A N 1
ATOM 888 C CA . GLU A 1 107 ? 32.650 -0.121 -34.387 1.00 93.31 107 GLU A CA 1
ATOM 889 C C . GLU A 1 107 ? 32.654 0.076 -35.907 1.00 93.31 107 GLU A C 1
ATOM 891 O O . GLU A 1 107 ? 33.719 0.138 -36.517 1.00 93.31 107 GLU A O 1
ATOM 896 N N . LYS A 1 108 ? 31.480 0.281 -36.519 1.00 94.25 108 LYS A N 1
ATOM 897 C CA . LYS A 1 108 ? 31.376 0.614 -37.950 1.00 94.25 108 LYS A CA 1
ATOM 898 C C . LYS A 1 108 ? 32.130 1.897 -38.297 1.00 94.25 108 LYS A C 1
ATOM 900 O O . LYS A 1 108 ? 32.816 1.943 -39.313 1.00 94.25 108 LYS A O 1
ATOM 905 N N . LYS A 1 109 ? 32.041 2.929 -37.448 1.00 93.25 109 LYS A N 1
ATOM 906 C CA . LYS A 1 109 ? 32.806 4.174 -37.627 1.00 93.25 109 LYS A CA 1
ATOM 907 C C . LYS A 1 109 ? 34.313 3.950 -37.494 1.00 93.25 109 LYS A C 1
ATOM 909 O O . LYS A 1 109 ? 35.057 4.538 -38.268 1.00 93.25 109 LYS A O 1
ATOM 914 N N . ARG A 1 110 ? 34.760 3.115 -36.547 1.00 93.06 110 ARG A N 1
ATOM 915 C CA . ARG A 1 110 ? 36.180 2.756 -36.386 1.00 93.06 110 ARG A CA 1
ATOM 916 C C . ARG A 1 110 ? 36.718 2.060 -37.634 1.00 93.06 110 ARG A C 1
ATOM 918 O O . ARG A 1 110 ? 37.669 2.566 -38.211 1.00 93.06 110 ARG A O 1
ATOM 925 N N . LYS A 1 111 ? 36.036 1.010 -38.109 1.00 93.75 111 LYS A N 1
ATOM 926 C CA . LYS A 1 111 ? 36.403 0.294 -39.345 1.00 93.75 111 LYS A CA 1
ATOM 927 C C . LYS A 1 111 ? 36.512 1.243 -40.541 1.00 93.75 111 LYS A C 1
ATOM 929 O O . LYS A 1 111 ? 37.545 1.284 -41.189 1.00 93.75 111 LYS A O 1
ATOM 934 N N . ALA A 1 112 ? 35.514 2.107 -40.742 1.00 93.62 112 ALA A N 1
ATOM 935 C CA . ALA A 1 112 ? 35.550 3.096 -41.821 1.00 93.62 112 ALA A CA 1
ATOM 936 C C . ALA A 1 112 ? 36.733 4.080 -41.709 1.00 93.62 112 ALA A C 1
ATOM 938 O O . ALA A 1 112 ? 37.316 4.465 -42.720 1.00 93.62 112 ALA A O 1
ATOM 939 N N . ILE A 1 113 ? 37.101 4.505 -40.494 1.00 93.25 113 ILE A N 1
ATOM 940 C CA . ILE A 1 113 ? 38.278 5.359 -40.271 1.00 93.25 113 ILE A CA 1
ATOM 941 C C . ILE A 1 113 ? 39.568 4.607 -40.613 1.00 93.25 113 ILE A C 1
ATOM 943 O O . ILE A 1 113 ? 40.465 5.195 -41.220 1.00 93.25 113 ILE A O 1
ATOM 947 N N . ASP A 1 114 ? 39.671 3.336 -40.233 1.00 93.19 114 ASP A N 1
ATOM 948 C CA . ASP A 1 114 ? 40.854 2.515 -40.491 1.00 93.19 114 ASP A CA 1
ATOM 949 C C . ASP A 1 114 ? 41.017 2.223 -41.995 1.00 93.19 114 ASP A C 1
ATOM 951 O O . ASP A 1 114 ? 42.114 2.398 -42.528 1.00 93.19 114 ASP A O 1
ATOM 955 N N . ASP A 1 115 ? 39.923 1.952 -42.714 1.00 91.50 115 ASP A N 1
ATOM 956 C CA . ASP A 1 115 ? 39.909 1.810 -44.180 1.00 91.50 115 ASP A CA 1
ATOM 957 C C . ASP A 1 115 ? 40.367 3.106 -44.890 1.00 91.50 115 ASP A C 1
ATOM 959 O O . ASP A 1 115 ? 41.164 3.088 -45.839 1.00 91.50 115 ASP A O 1
ATOM 963 N N . ILE A 1 116 ? 39.914 4.273 -44.408 1.00 90.75 116 ILE A N 1
ATOM 964 C CA . ILE A 1 116 ? 40.351 5.588 -44.917 1.00 90.75 116 ILE A CA 1
ATOM 965 C C . ILE A 1 116 ? 41.848 5.811 -44.657 1.00 90.75 116 ILE A C 1
ATOM 967 O O . ILE A 1 116 ? 42.554 6.355 -45.508 1.00 90.75 116 ILE A O 1
ATOM 971 N N . LYS A 1 117 ? 42.362 5.408 -43.490 1.00 90.25 117 LYS A N 1
ATOM 972 C CA . LYS A 1 117 ? 43.794 5.527 -43.178 1.00 90.25 117 LYS A CA 1
ATOM 973 C C . LYS A 1 117 ? 44.642 4.626 -44.075 1.00 90.25 117 LYS A C 1
ATOM 975 O O . LYS A 1 117 ? 45.626 5.115 -44.626 1.00 90.25 117 LYS A O 1
ATOM 980 N N . ALA A 1 118 ? 44.240 3.369 -44.267 1.00 85.62 118 ALA A N 1
ATOM 981 C CA . ALA A 1 118 ? 44.956 2.404 -45.103 1.00 85.62 118 ALA A CA 1
ATOM 982 C C . ALA A 1 118 ? 45.017 2.839 -46.579 1.00 85.62 118 ALA A C 1
ATOM 984 O O . ALA A 1 118 ? 46.066 2.788 -47.222 1.00 85.62 118 ALA A O 1
ATOM 985 N N . SER A 1 119 ? 43.908 3.356 -47.113 1.00 83.38 119 SER A N 1
ATOM 986 C CA . SER A 1 119 ? 43.874 3.905 -48.476 1.00 83.38 119 SER A CA 1
ATOM 987 C C . SER A 1 119 ? 44.701 5.191 -48.635 1.00 83.38 119 SER A C 1
ATOM 989 O O . SER A 1 119 ? 45.204 5.473 -49.725 1.00 83.38 119 SER A O 1
ATOM 991 N N . ARG A 1 120 ? 44.894 5.968 -47.558 1.00 78.69 120 ARG A N 1
ATOM 992 C CA . ARG A 1 120 ? 45.750 7.165 -47.557 1.00 78.69 120 ARG A CA 1
ATOM 993 C C . ARG A 1 120 ? 47.242 6.832 -47.468 1.00 78.69 120 ARG A C 1
ATOM 995 O O . ARG A 1 120 ? 48.028 7.538 -48.096 1.00 78.69 120 ARG A O 1
ATOM 1002 N N . SER A 1 121 ? 47.637 5.791 -46.734 1.00 70.94 121 SER A N 1
ATOM 1003 C CA . SER A 1 121 ? 49.036 5.342 -46.673 1.00 70.94 121 SER A CA 1
ATOM 1004 C C . SER A 1 121 ? 49.483 4.677 -47.977 1.00 70.94 121 SER A C 1
ATOM 1006 O O . SER A 1 121 ? 50.544 5.024 -48.479 1.00 70.94 121 SER A O 1
ATOM 1008 N N . GLY A 1 122 ? 48.645 3.847 -48.611 1.00 60.94 122 GLY A N 1
ATOM 1009 C CA . GLY A 1 122 ? 48.973 3.206 -49.897 1.00 60.94 122 GLY A CA 1
ATOM 1010 C C . GLY A 1 122 ? 49.087 4.160 -51.100 1.00 60.94 122 GLY A C 1
ATOM 1011 O O . GLY A 1 122 ? 49.680 3.814 -52.117 1.00 60.94 122 GLY A O 1
ATOM 1012 N N . ARG A 1 123 ? 48.557 5.389 -51.002 1.00 58.53 123 ARG A N 1
ATOM 1013 C CA . ARG A 1 123 ? 48.760 6.444 -52.016 1.00 58.53 123 ARG A CA 1
ATOM 1014 C C . ARG A 1 123 ? 50.074 7.208 -51.855 1.00 58.53 123 ARG A C 1
ATOM 1016 O O . ARG A 1 123 ? 50.428 7.956 -52.761 1.00 58.53 123 ARG A O 1
ATOM 1023 N N . LYS A 1 124 ? 50.771 7.064 -50.723 1.00 55.22 124 LYS A N 1
ATOM 1024 C CA . LYS A 1 124 ? 51.995 7.825 -50.443 1.00 55.22 124 LYS A CA 1
ATOM 1025 C C . LYS A 1 124 ? 53.233 7.244 -51.141 1.00 55.22 124 LYS A C 1
ATOM 1027 O O . LYS A 1 124 ? 54.168 7.999 -51.374 1.00 55.22 124 LYS A O 1
ATOM 1032 N N . ASP A 1 125 ? 53.170 5.983 -51.578 1.00 55.50 125 ASP A N 1
ATOM 1033 C CA . ASP A 1 125 ? 54.315 5.270 -52.167 1.00 55.50 125 ASP A CA 1
ATOM 1034 C C . ASP A 1 125 ? 54.228 5.083 -53.698 1.00 55.50 125 ASP A C 1
ATOM 1036 O O . ASP A 1 125 ? 55.194 4.661 -54.321 1.00 55.50 125 ASP A O 1
ATOM 1040 N N . ASN A 1 126 ? 53.107 5.457 -54.338 1.00 52.41 126 ASN A N 1
ATOM 1041 C CA . ASN A 1 126 ? 52.901 5.334 -55.797 1.00 52.41 126 ASN A CA 1
ATOM 1042 C C . ASN A 1 126 ? 52.752 6.681 -56.536 1.00 52.41 126 ASN A C 1
ATOM 1044 O O . ASN A 1 126 ? 52.242 6.742 -57.657 1.00 52.41 126 ASN A O 1
ATOM 1048 N N . GLY A 1 127 ? 53.208 7.778 -55.930 1.00 46.56 127 GLY A N 1
ATOM 1049 C CA . GLY A 1 127 ? 53.243 9.106 -56.543 1.00 46.56 127 GLY A CA 1
ATOM 1050 C C . GLY A 1 127 ? 54.666 9.527 -56.881 1.00 46.56 127 GLY A C 1
ATOM 1051 O O . GLY A 1 127 ? 55.316 10.179 -56.072 1.00 46.56 127 GLY A O 1
ATOM 1052 N N . LYS A 1 128 ? 55.116 9.156 -58.084 1.00 46.69 128 LYS A N 1
ATOM 1053 C CA . LYS A 1 128 ? 56.290 9.702 -58.780 1.00 46.69 128 LYS A CA 1
ATOM 1054 C C . LYS A 1 128 ? 56.448 11.208 -58.548 1.00 46.69 128 LYS A C 1
ATOM 1056 O O . LYS A 1 128 ? 55.459 11.941 -58.568 1.00 46.69 128 LYS A O 1
ATOM 1061 N N . GLU A 1 129 ? 57.702 11.643 -58.430 1.00 48.22 129 GLU A N 1
ATOM 1062 C CA . GLU A 1 129 ? 58.153 13.028 -58.577 1.00 48.22 129 GLU A CA 1
ATOM 1063 C C . GLU A 1 129 ? 57.348 13.771 -59.654 1.00 48.22 129 GLU A C 1
ATOM 1065 O O . GLU A 1 129 ? 57.558 13.597 -60.856 1.00 48.22 129 GLU A O 1
ATOM 1070 N N . VAL A 1 130 ? 56.427 14.636 -59.236 1.00 43.56 130 VAL A N 1
ATOM 1071 C CA . VAL A 1 130 ? 55.910 15.674 -60.123 1.00 43.56 130 VAL A CA 1
ATOM 1072 C C . VAL A 1 130 ? 56.837 16.860 -59.930 1.00 43.56 130 VAL A C 1
ATOM 1074 O O . VAL A 1 130 ? 56.762 17.567 -58.925 1.00 43.56 130 VAL A O 1
ATOM 1077 N N . LYS A 1 131 ? 57.762 17.016 -60.882 1.00 37.59 131 LYS A N 1
ATOM 1078 C CA . LYS A 1 131 ? 58.634 18.183 -61.027 1.00 37.59 131 LYS A CA 1
ATOM 1079 C C . LYS A 1 131 ? 57.839 19.456 -60.729 1.00 37.59 131 LYS A C 1
ATOM 1081 O O . LYS A 1 131 ? 56.782 19.680 -61.321 1.00 37.59 131 LYS A O 1
ATOM 1086 N N . GLN A 1 132 ? 58.368 20.294 -59.838 1.00 47.34 132 GLN A N 1
ATOM 1087 C CA . GLN A 1 132 ? 57.932 21.677 -59.659 1.00 47.34 132 GLN A CA 1
ATOM 1088 C C . GLN A 1 132 ? 58.215 22.451 -60.956 1.00 47.34 132 GLN A C 1
ATOM 1090 O O . GLN A 1 132 ? 59.248 23.090 -61.112 1.00 47.34 132 GLN A O 1
ATOM 1095 N N . GLY A 1 133 ? 57.316 22.334 -61.930 1.00 37.00 133 GLY A N 1
ATOM 1096 C CA . GLY A 1 133 ? 57.307 23.125 -63.151 1.00 37.00 133 GLY A CA 1
ATOM 1097 C C . GLY A 1 133 ? 56.240 24.195 -63.020 1.00 37.00 133 GLY A C 1
ATOM 1098 O O . GLY A 1 133 ? 55.048 23.894 -63.065 1.00 37.00 133 GLY A O 1
ATOM 1099 N N . GLY A 1 134 ? 56.668 25.438 -62.822 1.00 43.81 134 GLY A N 1
ATOM 1100 C CA . GLY A 1 134 ? 55.779 26.585 -62.791 1.00 43.81 134 GLY A CA 1
ATOM 1101 C C . GLY A 1 134 ? 54.923 26.667 -64.054 1.00 43.81 134 GLY A C 1
ATOM 1102 O O . GLY A 1 134 ? 55.422 26.772 -65.168 1.00 43.81 134 GLY A O 1
ATOM 1103 N N . SER A 1 135 ? 53.611 26.694 -63.863 1.00 32.56 135 SER A N 1
ATOM 1104 C CA . SER A 1 135 ? 52.724 27.440 -64.740 1.00 32.56 135 SER A CA 1
ATOM 1105 C C . SER A 1 135 ? 51.606 27.984 -63.865 1.00 32.56 135 SER A C 1
ATOM 1107 O O . SER A 1 135 ? 50.697 27.261 -63.456 1.00 32.56 135 SER A O 1
ATOM 1109 N N . ARG A 1 136 ? 51.722 29.273 -63.519 1.00 43.25 136 ARG A N 1
ATOM 1110 C CA . ARG A 1 136 ? 50.587 30.082 -63.081 1.00 43.25 136 ARG A CA 1
ATOM 1111 C C . ARG A 1 136 ? 49.539 29.984 -64.186 1.00 43.25 136 ARG A C 1
ATOM 1113 O O . ARG A 1 136 ? 49.654 30.643 -65.212 1.00 43.25 136 ARG A O 1
ATOM 1120 N N . ARG A 1 137 ? 48.541 29.128 -63.995 1.00 36.41 137 ARG A N 1
ATOM 1121 C CA . ARG A 1 137 ? 47.255 29.279 -64.664 1.00 36.41 137 ARG A CA 1
ATOM 1122 C C . ARG A 1 137 ? 46.280 29.718 -63.600 1.00 36.41 137 ARG A C 1
ATOM 1124 O O . ARG A 1 137 ? 45.953 28.951 -62.698 1.00 36.41 137 ARG A O 1
ATOM 1131 N N . ASP A 1 138 ? 45.884 30.976 -63.716 1.00 44.81 138 ASP A N 1
ATOM 1132 C CA . ASP A 1 138 ? 44.803 31.603 -62.978 1.00 44.81 138 ASP A CA 1
ATOM 1133 C C . ASP A 1 138 ? 43.529 30.765 -63.103 1.00 44.81 138 ASP A C 1
ATOM 1135 O O . ASP A 1 138 ? 42.713 30.942 -64.008 1.00 44.81 138 ASP A O 1
ATOM 1139 N N . VAL A 1 139 ? 43.332 29.831 -62.176 1.00 37.41 139 VAL A N 1
ATOM 1140 C CA . VAL A 1 139 ? 42.009 29.269 -61.943 1.00 37.41 139 VAL A CA 1
ATOM 1141 C C . VAL A 1 139 ? 41.336 30.228 -60.984 1.00 37.41 139 VAL A C 1
ATOM 1143 O O . VAL A 1 139 ? 41.516 30.154 -59.769 1.00 37.41 139 VAL A O 1
ATOM 1146 N N . LYS A 1 140 ? 40.600 31.172 -61.580 1.00 34.31 140 LYS A N 1
ATOM 1147 C CA . LYS A 1 140 ? 39.588 32.003 -60.928 1.00 34.31 140 LYS A CA 1
ATOM 1148 C C . LYS A 1 140 ? 38.991 31.226 -59.752 1.00 34.31 140 LYS A C 1
ATOM 1150 O O . LYS A 1 140 ? 38.385 30.173 -59.961 1.00 34.31 140 LYS A O 1
ATOM 1155 N N . GLN A 1 141 ? 39.122 31.765 -58.539 1.00 40.34 141 GLN A N 1
ATOM 1156 C CA . GLN A 1 141 ? 38.229 31.457 -57.423 1.00 40.34 141 GLN A CA 1
ATOM 1157 C C . GLN A 1 141 ? 36.814 31.904 -57.825 1.00 40.34 141 GLN A C 1
ATOM 1159 O O . GLN A 1 141 ? 36.289 32.918 -57.380 1.00 40.34 141 GLN A O 1
ATOM 1164 N N . GLY A 1 142 ? 36.198 31.159 -58.740 1.00 35.03 142 GLY A N 1
ATOM 1165 C CA . GLY A 1 142 ? 34.776 31.205 -58.993 1.00 35.03 142 GLY A CA 1
ATOM 1166 C C . GLY A 1 142 ? 34.125 30.563 -57.788 1.00 35.03 142 GLY A C 1
ATOM 1167 O O . GLY A 1 142 ? 34.097 29.338 -57.670 1.00 35.03 142 GLY A O 1
ATOM 1168 N N . GLY A 1 143 ? 33.675 31.401 -56.858 1.00 42.22 143 GLY A N 1
ATOM 1169 C CA . GLY A 1 143 ? 32.887 30.988 -55.715 1.00 42.22 143 GLY A CA 1
ATOM 1170 C C . GLY A 1 143 ? 31.636 30.256 -56.179 1.00 42.22 143 GLY A C 1
ATOM 1171 O O . GLY A 1 143 ? 30.593 30.859 -56.370 1.00 42.22 143 GLY A O 1
ATOM 1172 N N . ASN A 1 144 ? 31.719 28.936 -56.294 1.00 32.78 144 ASN A N 1
ATOM 1173 C CA . ASN A 1 144 ? 30.556 28.085 -56.155 1.00 32.78 144 ASN A CA 1
ATOM 1174 C C . ASN A 1 144 ? 30.501 27.667 -54.690 1.00 32.78 144 ASN A C 1
ATOM 1176 O O . ASN A 1 144 ? 30.914 26.571 -54.307 1.00 32.78 144 ASN A O 1
ATOM 1180 N N . ARG A 1 145 ? 29.936 28.558 -53.863 1.00 36.78 145 ARG A N 1
ATOM 1181 C CA . ARG A 1 145 ? 29.134 28.122 -52.720 1.00 36.78 145 ARG A CA 1
ATOM 1182 C C . ARG A 1 145 ? 28.046 27.218 -53.298 1.00 36.78 145 ARG A C 1
ATOM 1184 O O . ARG A 1 145 ? 26.946 27.661 -53.605 1.00 36.78 145 ARG A O 1
ATOM 1191 N N . LYS A 1 146 ? 28.339 25.926 -53.445 1.00 36.84 146 LYS A N 1
ATOM 1192 C CA . LYS A 1 146 ? 27.279 24.934 -53.339 1.00 36.84 146 LYS A CA 1
ATOM 1193 C C . LYS A 1 146 ? 26.893 24.952 -51.873 1.00 36.84 146 LYS A C 1
ATOM 1195 O O . LYS A 1 146 ? 27.456 24.227 -51.059 1.00 36.84 146 LYS A O 1
ATOM 1200 N N . GLU A 1 147 ? 25.974 25.859 -51.546 1.00 36.56 147 GLU A N 1
ATOM 1201 C CA . GLU A 1 147 ? 25.068 25.674 -50.430 1.00 36.56 147 GLU A CA 1
ATOM 1202 C C . GLU A 1 147 ? 24.526 24.257 -50.572 1.00 36.56 147 GLU A C 1
ATOM 1204 O O . GLU A 1 147 ? 23.631 23.977 -51.372 1.00 36.56 147 GLU A O 1
ATOM 1209 N N . VAL A 1 148 ? 25.098 23.330 -49.810 1.00 34.38 148 VAL A N 1
ATOM 1210 C CA . VAL A 1 148 ? 24.361 22.141 -49.438 1.00 34.38 148 VAL A CA 1
ATOM 1211 C C . VAL A 1 148 ? 23.254 22.693 -48.558 1.00 34.38 148 VAL A C 1
ATOM 1213 O O . VAL A 1 148 ? 23.411 22.835 -47.348 1.00 34.38 148 VAL A O 1
ATOM 1216 N N . LYS A 1 149 ? 22.145 23.082 -49.197 1.00 34.53 149 LYS A N 1
ATOM 1217 C CA . LYS A 1 149 ? 20.850 23.153 -48.547 1.00 34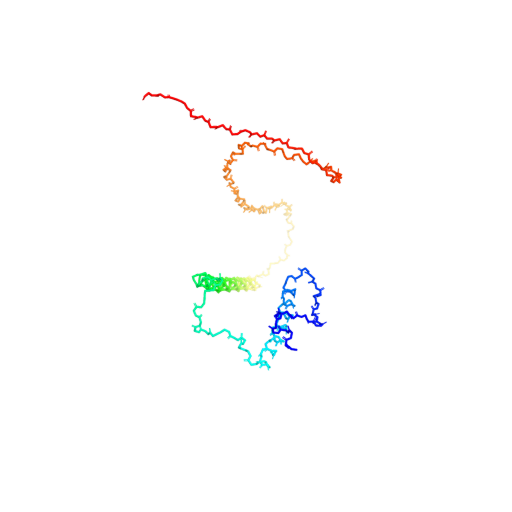.53 149 LYS A CA 1
ATOM 1218 C C . LYS A 1 149 ? 20.699 21.789 -47.895 1.00 34.53 149 LYS A C 1
ATOM 1220 O O . LYS A 1 149 ? 20.358 20.812 -48.560 1.00 34.53 149 LYS A O 1
ATOM 1225 N N . GLN A 1 150 ? 20.988 21.717 -46.598 1.00 35.78 150 GLN A N 1
ATOM 1226 C CA . GLN A 1 150 ? 20.307 20.778 -45.737 1.00 35.78 150 GLN A CA 1
ATOM 1227 C C . GLN A 1 150 ? 18.830 21.089 -45.957 1.00 35.78 150 GLN A C 1
ATOM 1229 O O . GLN A 1 150 ? 18.259 21.975 -45.324 1.00 35.78 150 GLN A O 1
ATOM 1234 N N . LYS A 1 151 ? 18.208 20.381 -46.904 1.00 39.50 151 LYS A N 1
ATOM 1235 C CA . LYS A 1 151 ? 16.806 20.035 -46.777 1.00 39.50 151 LYS A CA 1
ATOM 1236 C C . LYS A 1 151 ? 16.749 19.221 -45.496 1.00 39.50 151 LYS A C 1
ATOM 1238 O O . LYS A 1 151 ? 16.884 18.003 -45.492 1.00 39.50 151 LYS A O 1
ATOM 1243 N N . GLY A 1 152 ? 16.639 19.935 -44.381 1.00 36.84 152 GLY A N 1
ATOM 1244 C CA . GLY A 1 152 ? 15.903 19.428 -43.258 1.00 36.84 152 GLY A CA 1
ATOM 1245 C C . GLY A 1 152 ? 14.526 19.157 -43.822 1.00 36.84 152 GLY A C 1
ATOM 1246 O O . GLY A 1 152 ? 13.705 20.066 -43.918 1.00 36.84 152 GLY A O 1
ATOM 1247 N N . ASP A 1 153 ? 14.290 17.914 -44.222 1.00 37.06 153 ASP A N 1
ATOM 1248 C CA . ASP A 1 153 ? 12.950 17.372 -44.236 1.00 37.06 153 ASP A CA 1
ATOM 1249 C C . ASP A 1 153 ? 12.506 17.359 -42.769 1.00 37.06 153 ASP A C 1
ATOM 1251 O O . ASP A 1 153 ? 12.453 16.330 -42.095 1.00 37.06 153 ASP A O 1
ATOM 1255 N N . ARG A 1 154 ? 12.165 18.547 -42.250 1.00 35.34 154 ARG A N 1
ATOM 1256 C CA . ARG A 1 154 ? 11.056 18.670 -41.326 1.00 35.34 154 ARG A CA 1
ATOM 1257 C C . ARG A 1 154 ? 9.875 18.122 -42.112 1.00 35.34 154 ARG A C 1
ATOM 1259 O O . ARG A 1 154 ? 9.128 18.856 -42.750 1.00 35.34 154 ARG A O 1
ATOM 1266 N N . LYS A 1 155 ? 9.670 16.811 -42.011 1.00 36.09 155 LYS A N 1
ATOM 1267 C CA . LYS A 1 155 ? 8.312 16.320 -41.866 1.00 36.09 155 LYS A CA 1
ATOM 1268 C C . LYS A 1 155 ? 7.801 16.950 -40.575 1.00 36.09 155 LYS A C 1
ATOM 1270 O O . LYS A 1 155 ? 7.851 16.351 -39.506 1.00 36.09 155 LYS A O 1
ATOM 1275 N N . GLU A 1 156 ? 7.335 18.193 -40.688 1.00 36.34 156 GLU A N 1
ATOM 1276 C CA . GLU A 1 156 ? 6.149 18.600 -39.965 1.00 36.34 156 GLU A CA 1
ATOM 1277 C C . GLU A 1 156 ? 5.114 17.535 -40.301 1.00 36.34 156 GLU A C 1
ATOM 1279 O O . GLU A 1 156 ? 4.437 17.573 -41.330 1.00 36.34 156 GLU A O 1
ATOM 1284 N N . VAL A 1 157 ? 5.010 16.535 -39.431 1.00 34.94 157 VAL A N 1
ATOM 1285 C CA . VAL A 1 157 ? 3.721 15.913 -39.223 1.00 34.94 157 VAL A CA 1
ATOM 1286 C C . VAL A 1 157 ? 2.878 17.055 -38.681 1.00 34.94 157 VAL A C 1
ATOM 1288 O O . VAL A 1 157 ? 2.848 17.314 -37.480 1.00 34.94 157 VAL A O 1
ATOM 1291 N N . LYS A 1 158 ? 2.244 17.791 -39.601 1.00 33.62 158 LYS A N 1
ATOM 1292 C CA . LYS A 1 158 ? 0.986 18.460 -39.330 1.00 33.62 158 LYS A CA 1
ATOM 1293 C C . LYS A 1 158 ? 0.120 17.357 -38.750 1.00 33.62 158 LYS A C 1
ATOM 1295 O O . LYS A 1 158 ? -0.436 16.544 -39.488 1.00 33.62 158 LYS A O 1
ATOM 1300 N N . GLN A 1 159 ? 0.071 17.280 -37.423 1.00 35.47 159 GLN A N 1
ATOM 1301 C CA . GLN A 1 159 ? -1.084 16.724 -36.761 1.00 35.47 159 GLN A CA 1
ATOM 1302 C C . GLN A 1 159 ? -2.230 17.561 -37.313 1.00 35.47 159 GLN A C 1
ATOM 1304 O O . GLN A 1 159 ? -2.415 18.719 -36.939 1.00 35.47 159 GLN A O 1
ATOM 1309 N N . ARG A 1 160 ? -2.926 17.001 -38.308 1.00 36.91 160 ARG A N 1
ATOM 1310 C CA . ARG A 1 160 ? -4.318 17.323 -38.551 1.00 36.91 160 ARG A CA 1
ATOM 1311 C C . ARG A 1 160 ? -4.971 17.126 -37.194 1.00 36.91 160 ARG A C 1
ATOM 1313 O O . ARG A 1 160 ? -5.247 16.006 -36.779 1.00 36.91 160 ARG A O 1
ATOM 1320 N N . GLY A 1 161 ? -5.103 18.227 -36.466 1.00 35.88 161 GLY A N 1
ATOM 1321 C CA . GLY A 1 161 ? -6.152 18.357 -35.492 1.00 35.88 161 GLY A CA 1
ATOM 1322 C C . GLY A 1 161 ? -7.421 18.199 -36.299 1.00 35.88 161 GLY A C 1
ATOM 1323 O O . GLY A 1 161 ? -7.876 19.152 -36.929 1.00 35.88 161 GLY A O 1
ATOM 1324 N N . ASP A 1 162 ? -7.952 16.982 -36.319 1.00 36.41 162 ASP A N 1
ATOM 1325 C CA . ASP A 1 162 ? -9.371 16.807 -36.525 1.00 36.41 162 ASP A CA 1
ATOM 1326 C C . ASP A 1 162 ? -10.028 17.570 -35.378 1.00 36.41 162 ASP A C 1
ATOM 1328 O O . ASP A 1 162 ? -10.192 17.083 -34.257 1.00 36.41 162 ASP A O 1
ATOM 1332 N N . ARG A 1 163 ? -10.335 18.839 -35.666 1.00 34.53 163 ARG A N 1
ATOM 1333 C CA . ARG A 1 163 ? -11.395 19.587 -35.016 1.00 34.53 163 ARG A CA 1
ATOM 1334 C C . ARG A 1 163 ? -12.640 18.716 -35.127 1.00 34.53 163 ARG A C 1
ATOM 1336 O O . ARG A 1 163 ? -13.406 18.825 -36.077 1.00 34.53 163 ARG A O 1
ATOM 1343 N N . LYS A 1 164 ? -12.875 17.874 -34.126 1.00 36.34 164 LYS A N 1
ATOM 1344 C CA . LYS A 1 164 ? -14.248 17.645 -33.705 1.00 36.34 164 LYS A CA 1
ATOM 1345 C C . LYS A 1 164 ? -14.668 18.917 -32.996 1.00 36.34 164 LYS A C 1
ATOM 1347 O O . LYS A 1 164 ? -14.332 19.148 -31.839 1.00 36.34 164 LYS A O 1
ATOM 1352 N N . GLU A 1 165 ? -15.348 19.765 -33.756 1.00 37.12 165 GLU A N 1
ATOM 1353 C CA . GLU A 1 165 ? -16.237 20.791 -33.240 1.00 37.12 165 GLU A CA 1
ATOM 1354 C C . GLU A 1 165 ? -17.182 20.139 -32.227 1.00 37.12 165 GLU A C 1
ATOM 1356 O O . GLU A 1 165 ? -18.219 19.578 -32.579 1.00 37.12 165 GLU A O 1
ATOM 1361 N N . MET A 1 166 ? -16.830 20.188 -30.945 1.00 31.64 166 MET A N 1
ATOM 1362 C CA . MET A 1 166 ? -17.844 20.061 -29.919 1.00 31.64 166 MET A CA 1
ATOM 1363 C C . MET A 1 166 ? -18.470 21.442 -29.805 1.00 31.64 166 MET A C 1
ATOM 1365 O O . MET A 1 166 ? -17.896 22.361 -29.222 1.00 31.64 166 MET A O 1
ATOM 1369 N N . LYS A 1 167 ? -19.623 21.590 -30.460 1.00 33.47 167 LYS A N 1
ATOM 1370 C CA . LYS A 1 167 ? -20.526 22.726 -30.310 1.00 33.47 167 LYS A CA 1
ATOM 1371 C C . LYS A 1 167 ? -20.652 23.050 -28.818 1.00 33.47 167 LYS A C 1
ATOM 1373 O O . LYS A 1 167 ? -21.325 22.326 -28.088 1.00 33.47 167 LYS A O 1
ATOM 1378 N N . GLN A 1 168 ? -20.026 24.137 -28.363 1.00 35.31 168 GLN A N 1
ATOM 1379 C CA . GLN A 1 168 ? -20.420 24.804 -27.124 1.00 35.31 168 GLN A CA 1
ATOM 1380 C C . GLN A 1 168 ? -21.773 25.472 -27.390 1.00 35.31 168 GLN A C 1
ATOM 1382 O O . GLN A 1 168 ? -21.872 26.665 -27.662 1.00 35.31 168 GLN A O 1
ATOM 1387 N N . GLY A 1 169 ? -22.823 24.650 -27.378 1.00 34.66 169 GLY A N 1
ATOM 1388 C CA . GLY A 1 169 ? -24.191 25.102 -27.196 1.00 34.66 169 GLY A CA 1
ATOM 1389 C C . GLY A 1 169 ? -24.317 25.646 -25.778 1.00 34.66 169 GLY A C 1
ATOM 1390 O O . GLY A 1 169 ? -23.983 24.963 -24.811 1.00 34.66 169 GLY A O 1
ATOM 1391 N N . GLY A 1 170 ? -24.702 26.913 -25.680 1.00 38.59 170 GLY A N 1
ATOM 1392 C CA . GLY A 1 170 ? -24.628 27.693 -24.460 1.00 38.59 170 GLY A CA 1
ATOM 1393 C C . GLY A 1 170 ? -25.509 27.207 -23.311 1.00 38.59 170 GLY A C 1
ATOM 1394 O O . GLY A 1 170 ? -26.598 26.676 -23.491 1.00 38.59 170 GLY A O 1
ATOM 1395 N N . ALA A 1 171 ? -25.054 27.540 -22.109 1.00 32.31 171 ALA A N 1
ATOM 1396 C CA . ALA A 1 171 ? -25.914 27.972 -21.020 1.00 32.31 171 ALA A CA 1
ATOM 1397 C C . ALA A 1 171 ? -25.101 28.934 -20.145 1.00 32.31 171 ALA A C 1
ATOM 1399 O O . ALA A 1 171 ? -24.308 28.524 -19.300 1.00 32.31 171 ALA A O 1
ATOM 1400 N N . ARG A 1 172 ? -25.294 30.240 -20.367 1.00 37.19 172 ARG A N 1
ATOM 1401 C CA . ARG A 1 172 ? -24.968 31.272 -19.378 1.00 37.19 172 ARG A CA 1
ATOM 1402 C C . ARG A 1 172 ? -25.624 30.882 -18.052 1.00 37.19 172 ARG A C 1
ATOM 1404 O O . ARG A 1 172 ? -26.849 30.835 -17.972 1.00 37.19 172 ARG A O 1
ATOM 1411 N N . ARG A 1 173 ? -24.833 30.707 -16.999 1.00 35.53 173 ARG A N 1
ATOM 1412 C CA . ARG A 1 173 ? -25.270 31.044 -15.642 1.00 35.53 173 ARG A CA 1
ATOM 1413 C C . ARG A 1 173 ? -24.191 31.901 -15.003 1.00 35.53 173 ARG A C 1
ATOM 1415 O O . ARG A 1 173 ? -23.163 31.409 -14.555 1.00 35.53 173 ARG A O 1
ATOM 1422 N N . GLU A 1 174 ? -24.444 33.205 -15.044 1.00 34.84 174 GLU A N 1
ATOM 1423 C CA . GLU A 1 174 ? -23.752 34.214 -14.254 1.00 34.84 174 GLU A CA 1
ATOM 1424 C C . GLU A 1 174 ? -23.809 33.815 -12.776 1.00 34.84 174 GLU A C 1
ATOM 1426 O O . GLU A 1 174 ? -24.883 33.797 -12.175 1.00 34.84 174 GLU A O 1
ATOM 1431 N N . MET A 1 175 ? -22.663 33.516 -12.169 1.00 32.06 175 MET A N 1
ATOM 1432 C CA . MET A 1 175 ? -22.546 33.519 -10.717 1.00 32.06 175 MET A CA 1
ATOM 1433 C C . MET A 1 175 ? -22.001 34.891 -10.320 1.00 32.06 175 MET A C 1
ATOM 1435 O O . MET A 1 175 ? -20.795 35.130 -10.333 1.00 32.06 175 MET A O 1
ATOM 1439 N N . LYS A 1 176 ? -22.909 35.823 -10.011 1.00 32.62 176 LYS A N 1
ATOM 1440 C CA . LYS A 1 176 ? -22.552 37.081 -9.351 1.00 32.62 176 LYS A CA 1
ATOM 1441 C C . LYS A 1 176 ? -22.021 36.755 -7.957 1.00 32.62 176 LYS A C 1
ATOM 1443 O O . LYS A 1 176 ? -22.790 36.449 -7.050 1.00 32.62 176 LYS A O 1
ATOM 1448 N N . GLN A 1 177 ? -20.706 36.851 -7.790 1.00 35.84 177 GLN A N 1
ATOM 1449 C CA . GLN A 1 177 ? -20.111 37.124 -6.490 1.00 35.84 177 GLN A CA 1
ATOM 1450 C C . GLN A 1 177 ? -20.618 38.487 -6.014 1.00 35.84 177 GLN A C 1
ATOM 1452 O O . GLN A 1 177 ? -20.419 39.503 -6.680 1.00 35.84 177 GLN A O 1
ATOM 1457 N N . ARG A 1 178 ? -21.256 38.525 -4.847 1.00 34.75 178 ARG A N 1
ATOM 1458 C CA . ARG A 1 178 ? -21.372 39.757 -4.071 1.00 34.75 178 ARG A CA 1
ATOM 1459 C C . ARG A 1 178 ? -21.228 39.403 -2.602 1.00 34.75 178 ARG A C 1
ATOM 1461 O O . ARG A 1 178 ? -22.126 38.825 -2.000 1.00 34.75 178 ARG A O 1
ATOM 1468 N N . GLY A 1 179 ? -20.056 39.711 -2.058 1.00 32.38 179 GLY A N 1
ATOM 1469 C CA . GLY A 1 179 ? -19.858 39.756 -0.621 1.00 32.38 179 GLY A CA 1
ATOM 1470 C C . GLY A 1 179 ? -20.645 40.917 -0.018 1.00 32.38 179 GLY A C 1
ATOM 1471 O O . GLY A 1 179 ? -20.708 41.998 -0.601 1.00 32.38 179 GLY A O 1
ATOM 1472 N N . ALA A 1 180 ? -21.214 40.689 1.160 1.00 30.14 180 ALA A N 1
ATOM 1473 C CA . ALA A 1 180 ? -21.465 41.724 2.149 1.00 30.14 180 ALA A CA 1
ATOM 1474 C C . ALA A 1 180 ? -21.540 41.077 3.540 1.00 30.14 180 ALA A C 1
ATOM 1476 O O . ALA A 1 180 ? -22.294 40.139 3.778 1.00 30.14 180 ALA A O 1
ATOM 1477 N N . ARG A 1 181 ? -20.680 41.591 4.417 1.00 32.00 181 ARG A N 1
ATOM 1478 C CA . ARG A 1 181 ? -20.619 41.426 5.874 1.00 32.00 181 ARG A CA 1
ATOM 1479 C C . ARG A 1 181 ? -21.918 41.892 6.569 1.00 32.00 181 ARG A C 1
ATOM 1481 O O . ARG A 1 181 ? -22.640 42.700 5.993 1.00 32.00 181 ARG A O 1
ATOM 1488 N N . LYS A 1 182 ? -22.011 41.543 7.867 1.00 30.83 182 LYS A N 1
ATOM 1489 C CA . LYS A 1 182 ? -22.914 42.028 8.949 1.00 30.83 182 LYS A CA 1
ATOM 1490 C C . LYS A 1 182 ? -24.237 41.270 9.089 1.00 30.83 182 LYS A C 1
ATOM 1492 O O . LYS A 1 182 ? -24.826 40.911 8.086 1.00 30.83 182 LYS A O 1
ATOM 1497 N N . GLU A 1 183 ? -24.818 41.017 10.258 1.00 31.80 183 GLU A N 1
ATOM 1498 C CA . GLU A 1 183 ? -24.518 41.156 11.695 1.00 31.80 183 GLU A CA 1
ATOM 1499 C C . GLU A 1 183 ? -25.647 40.360 12.411 1.00 31.80 183 GLU A C 1
ATOM 1501 O O . GLU A 1 183 ? -26.730 40.213 11.857 1.00 31.80 183 GLU A O 1
ATOM 1506 N N . VAL A 1 184 ? -25.358 39.821 13.599 1.00 31.58 184 VAL A N 1
ATOM 1507 C CA . VAL A 1 184 ? -26.222 39.604 14.787 1.00 31.58 184 VAL A CA 1
ATOM 1508 C C . VAL A 1 184 ? -27.736 39.238 14.636 1.00 31.58 184 VAL A C 1
ATOM 1510 O O . VAL A 1 184 ? -28.538 39.960 14.060 1.00 31.58 184 VAL A O 1
ATOM 1513 N N . ASN A 1 185 ? -28.112 38.121 15.290 1.00 31.52 185 ASN A N 1
ATOM 1514 C CA . ASN A 1 185 ? -29.444 37.608 15.730 1.00 31.52 185 ASN A CA 1
ATOM 1515 C C . ASN A 1 185 ? -30.453 38.678 16.261 1.00 31.52 185 ASN A C 1
ATOM 1517 O O . ASN A 1 185 ? -30.002 39.775 16.576 1.00 31.52 185 ASN A O 1
ATOM 1521 N N . PRO A 1 186 ? -31.729 38.377 16.650 1.00 46.50 186 PRO A N 1
ATOM 1522 C CA . PRO A 1 186 ? -32.702 37.301 16.337 1.00 46.50 186 PRO A CA 1
ATOM 1523 C C . PRO A 1 186 ? -34.159 37.833 16.081 1.00 46.50 186 PRO A C 1
ATOM 1525 O O . PRO A 1 186 ? -34.440 39.008 16.290 1.00 46.50 186 PRO A O 1
ATOM 1528 N N . LYS A 1 187 ? -35.118 36.934 15.759 1.00 30.70 187 LYS A N 1
ATOM 1529 C CA . LYS A 1 187 ? -36.590 36.940 16.063 1.00 30.70 187 LYS A CA 1
ATOM 1530 C C . LYS A 1 187 ? -37.527 36.683 14.864 1.00 30.70 187 LYS A C 1
ATOM 1532 O O . LYS A 1 187 ? -37.576 37.436 13.903 1.00 30.70 187 LYS A O 1
ATOM 1537 N N . LYS A 1 188 ? -38.342 35.630 15.046 1.00 37.12 188 LYS A N 1
ATOM 1538 C CA . LYS A 1 188 ? -39.740 35.397 14.620 1.00 37.12 188 LYS A CA 1
ATOM 1539 C C . LYS A 1 188 ? -40.266 36.187 13.408 1.00 37.12 188 LYS A C 1
ATOM 1541 O O . LYS A 1 188 ? -40.480 37.388 13.514 1.00 37.12 188 LYS A O 1
ATOM 1546 N N . LYS A 1 189 ? -40.737 35.456 12.389 1.00 35.03 189 LYS A N 1
ATOM 1547 C CA . LYS A 1 189 ? -42.111 35.582 11.857 1.00 35.03 189 LYS A CA 1
ATOM 1548 C C . LYS A 1 189 ? -42.470 34.371 10.990 1.00 35.03 189 LYS A C 1
ATOM 1550 O O . LYS A 1 189 ? -41.766 34.001 10.060 1.00 35.03 189 LYS A O 1
ATOM 1555 N N . THR A 1 190 ? -43.569 33.747 11.381 1.00 36.97 190 THR A N 1
ATOM 1556 C CA . THR A 1 190 ? -44.318 32.677 10.728 1.00 36.97 190 THR A CA 1
ATOM 1557 C C . THR A 1 190 ? -44.778 33.081 9.328 1.00 36.97 190 THR A C 1
ATOM 1559 O O . THR A 1 190 ? -45.322 34.167 9.168 1.00 36.97 190 THR A O 1
ATOM 1562 N N . PHE A 1 191 ? -44.668 32.184 8.342 1.00 36.91 191 PHE A N 1
ATOM 1563 C CA . PHE A 1 191 ? -45.546 32.214 7.168 1.00 36.91 191 PHE A CA 1
ATOM 1564 C C . PHE A 1 191 ? -45.934 30.796 6.738 1.00 36.91 191 PHE A C 1
ATOM 1566 O O . PHE A 1 191 ? -45.157 30.019 6.193 1.00 36.91 191 PHE A O 1
ATOM 1573 N N . GLN A 1 192 ? -47.187 30.492 7.052 1.00 38.38 192 GLN A N 1
ATOM 1574 C CA . GLN A 1 192 ? -47.981 29.336 6.672 1.00 38.38 192 GLN A CA 1
ATOM 1575 C C . GLN A 1 192 ? -48.233 29.377 5.154 1.00 38.38 192 GLN A C 1
ATOM 1577 O O . GLN A 1 192 ? -48.661 30.411 4.637 1.00 38.38 192 GLN A O 1
ATOM 1582 N N . LYS A 1 193 ? -48.049 28.267 4.429 1.00 37.62 193 LYS A N 1
ATOM 1583 C CA . LYS A 1 193 ? -48.621 28.124 3.078 1.00 37.62 193 LYS A CA 1
ATOM 1584 C C . LYS A 1 193 ? -49.190 26.721 2.847 1.00 37.62 193 LYS A C 1
ATOM 1586 O O . LYS A 1 193 ? -48.517 25.808 2.394 1.00 37.62 193 LYS A O 1
ATOM 1591 N N . ARG A 1 194 ? -50.453 26.626 3.270 1.00 36.28 194 ARG A N 1
ATOM 1592 C CA . ARG A 1 194 ? -51.609 25.877 2.748 1.00 36.28 194 ARG A CA 1
ATOM 1593 C C . ARG A 1 194 ? -51.349 24.682 1.815 1.00 36.28 194 ARG A C 1
ATOM 1595 O O . ARG A 1 194 ? -50.910 24.831 0.679 1.00 36.28 194 ARG A O 1
ATOM 1602 N N . SER A 1 195 ? -51.783 23.531 2.320 1.00 38.31 195 SER A N 1
ATOM 1603 C CA . SER A 1 195 ? -52.176 22.305 1.630 1.00 38.31 195 SER A CA 1
ATOM 1604 C C . SER A 1 195 ? -53.265 22.542 0.573 1.00 38.31 195 SER A C 1
ATOM 1606 O O . SER A 1 195 ? -54.223 23.271 0.815 1.00 38.31 195 SER A O 1
ATOM 1608 N N . ASN A 1 196 ? -53.143 21.870 -0.575 1.00 39.12 196 ASN A N 1
ATOM 1609 C CA . ASN A 1 196 ? -54.208 21.731 -1.572 1.00 39.12 196 ASN A CA 1
ATOM 1610 C C . ASN A 1 196 ? -54.550 20.242 -1.727 1.00 39.12 196 ASN A C 1
ATOM 1612 O O . ASN A 1 196 ? -53.896 19.527 -2.484 1.00 39.12 196 ASN A O 1
ATOM 1616 N N . SER A 1 197 ? -55.582 19.783 -1.019 1.00 39.94 197 SER A N 1
ATOM 1617 C CA . SER A 1 197 ? -56.312 18.553 -1.328 1.00 39.94 197 SER A CA 1
ATOM 1618 C C . SER A 1 197 ? -57.522 18.916 -2.195 1.00 39.94 197 SER A C 1
ATOM 1620 O O . SER A 1 197 ? -58.426 19.627 -1.764 1.00 39.94 197 SER A O 1
ATOM 1622 N N . ARG A 1 198 ? -57.540 18.452 -3.448 1.00 40.06 198 ARG A N 1
ATOM 1623 C CA . ARG A 1 198 ? -58.731 18.481 -4.307 1.00 40.06 198 ARG A CA 1
ATOM 1624 C C . ARG A 1 198 ? -59.315 17.073 -4.368 1.00 40.06 198 ARG A C 1
ATOM 1626 O O . ARG A 1 198 ? -58.840 16.235 -5.122 1.00 40.06 198 ARG A O 1
ATOM 1633 N N . GLN A 1 199 ? -60.353 16.847 -3.569 1.00 38.81 199 GLN A N 1
ATOM 1634 C CA . GLN A 1 199 ? -61.388 15.842 -3.804 1.00 38.81 199 GLN A CA 1
ATOM 1635 C C . GLN A 1 199 ? -62.688 16.590 -4.103 1.00 38.81 199 GLN A C 1
ATOM 1637 O O . GLN A 1 199 ? -63.065 17.474 -3.343 1.00 38.81 199 GLN A O 1
ATOM 1642 N N . THR A 1 200 ? -63.318 16.267 -5.230 1.00 40.56 200 THR A N 1
ATOM 1643 C CA . THR A 1 200 ? -64.742 16.412 -5.617 1.00 40.56 200 THR A CA 1
ATOM 1644 C C . THR A 1 200 ? -64.794 16.092 -7.124 1.00 40.56 200 THR A C 1
ATOM 1646 O O . THR A 1 200 ? -63.882 16.486 -7.840 1.00 40.56 200 THR A O 1
ATOM 1649 N N . LYS A 1 201 ? -65.764 15.390 -7.720 1.00 41.06 201 LYS A N 1
ATOM 1650 C CA . LYS A 1 201 ? -67.023 14.760 -7.289 1.00 41.06 201 LYS A CA 1
ATOM 1651 C C . LYS A 1 201 ? -67.557 13.914 -8.471 1.00 41.06 201 LYS A C 1
ATOM 1653 O O . LYS A 1 201 ? -67.306 14.280 -9.615 1.00 41.06 201 LYS A O 1
ATOM 1658 N N . SER A 1 202 ? -68.448 12.967 -8.152 1.00 37.88 202 SER A N 1
ATOM 1659 C CA . SER A 1 202 ? -69.548 12.412 -8.983 1.00 37.88 202 SER A CA 1
ATOM 1660 C C . SER A 1 202 ? -69.162 11.448 -10.122 1.00 37.88 202 SER A C 1
ATOM 1662 O O . SER A 1 202 ? -68.151 11.663 -10.774 1.00 37.88 202 SER A O 1
ATOM 1664 N N . LYS A 1 203 ? -69.901 10.371 -10.413 1.00 40.69 203 LYS A N 1
ATOM 1665 C CA . LYS A 1 203 ? -71.312 10.018 -10.164 1.00 40.69 203 LYS A CA 1
ATOM 1666 C C . LYS A 1 203 ? -71.449 8.562 -9.730 1.00 40.69 203 LYS A C 1
ATOM 1668 O O . LYS A 1 203 ? -70.576 7.766 -10.132 1.00 40.69 203 LYS A O 1
#